Protein AF-0000000085098859 (afdb_homodimer)

Radius of gyration: 18.68 Å; Cα contacts (8 Å, |Δi|>4): 359; chains: 2; bounding box: 32×47×64 Å

Solvent-accessible surface area (backbone atoms only — not comparable to full-atom values): 12341 Å² total; per-residue (Å²): 142,71,88,68,66,74,72,72,65,76,84,38,74,65,45,52,49,48,51,48,53,57,53,56,67,36,88,51,40,74,41,40,40,33,21,37,74,88,64,45,68,76,46,55,75,49,56,69,68,58,41,49,62,62,45,45,63,54,50,53,47,50,51,50,51,49,53,54,42,37,72,76,36,70,86,52,42,71,49,35,37,38,38,32,33,71,66,34,24,39,39,38,32,61,49,93,62,30,32,40,37,35,33,23,47,32,70,61,69,65,71,108,139,73,86,65,68,74,72,74,65,76,85,37,74,65,45,52,49,49,51,47,54,56,52,56,67,36,89,51,39,75,40,40,38,31,21,36,76,87,65,46,68,76,46,53,76,50,55,71,69,58,42,49,62,61,44,45,64,53,52,54,47,51,51,50,50,50,53,54,41,34,72,76,37,69,87,52,42,72,48,35,38,38,38,34,31,72,67,33,24,38,38,38,32,62,49,94,61,31,33,41,38,35,34,23,49,33,68,61,70,68,70,111

InterPro domains:
  IPR004942 Roadblock/LAMTOR2 domain [PF03259] (16-105)
  IPR004942 Roadblock/LAMTOR2 domain [SM00960] (16-104)

Nearest PDB structures (foldseek):
  3l7h-assembly1_A  TM=9.446E-01  e=7.560E-08  Drosophila melanogaster
  8j07-assembly1_q5  TM=8.931E-01  e=3.484E-08  Homo sapiens
  3l9k-assembly5_A  TM=9.078E-01  e=4.981E-08  Drosophila melanogaster
  1y4o-assembly1_B  TM=8.785E-01  e=2.643E-07  Mus musculus
  7yh1-assembly2_C  TM=8.278E-01  e=6.748E-05  Promethearchaeum syntrophicum

pLDDT: mean 83.25, std 16.63, range [29.7, 96.12]

Sequence (224 aa):
MFLDTPQKPPRTLRYVEKAFDLVKSKIHVRDVVILNESGHPVMSTMDRDDAVEFSGPFQAIRGRLERGMSKIDPTDELLMLRIRTRTNEVLLVPDSKITLLVVQNAHDCLEKMFLDTPQKPPRTLRYVEKAFDLVKSKIHVRDVVILNESGHPVMSTMDRDDAVEFSGPFQAIRGRLERGMSKIDPTDELLMLRIRTRTNEVLLVPDSKITLLVVQNAHDCLEK

Structure (mmCIF, N/CA/C/O backbone):
data_AF-0000000085098859-model_v1
#
loop_
_entity.id
_entity.type
_entity.pdbx_description
1 polymer GM26652
#
loop_
_atom_site.group_PDB
_atom_site.id
_atom_site.type_symbol
_atom_site.label_atom_id
_atom_site.label_alt_id
_atom_site.label_comp_id
_atom_site.label_asym_id
_atom_site.label_entity_id
_atom_site.label_seq_id
_atom_site.pdbx_PDB_ins_code
_atom_site.Cartn_x
_atom_site.Cartn_y
_atom_site.Cartn_z
_atom_site.occupancy
_atom_site.B_iso_or_equiv
_atom_site.auth_seq_id
_atom_site.auth_comp_id
_atom_site.auth_asym_id
_atom_site.auth_atom_id
_atom_site.pdbx_PDB_model_num
ATOM 1 N N . MET A 1 1 ? 15.875 9.227 -31.578 1 31.25 1 MET A N 1
ATOM 2 C CA . MET A 1 1 ? 15.523 7.848 -31.906 1 31.25 1 MET A CA 1
ATOM 3 C C . MET A 1 1 ? 15.422 6.988 -30.656 1 31.25 1 MET A C 1
ATOM 5 O O . MET A 1 1 ? 15.07 5.809 -30.734 1 31.25 1 MET A O 1
ATOM 9 N N . PHE A 1 2 ? 15.992 7.277 -29.438 1 32.25 2 PHE A N 1
ATOM 10 C CA . PHE A 1 2 ? 16.75 6.555 -28.422 1 32.25 2 PHE A CA 1
ATOM 11 C C . PHE A 1 2 ? 15.82 5.727 -27.547 1 32.25 2 PHE A C 1
ATOM 13 O O . PHE A 1 2 ? 16.219 4.668 -27.047 1 32.25 2 PHE A O 1
ATOM 20 N N . LEU A 1 3 ? 14.914 6.465 -26.75 1 37.53 3 LEU A N 1
ATOM 21 C CA . LEU A 1 3 ? 14.594 5.816 -25.484 1 37.53 3 LEU A CA 1
ATOM 22 C C . LEU A 1 3 ? 13.805 4.531 -25.703 1 37.53 3 LEU A C 1
ATOM 24 O O . LEU A 1 3 ? 12.625 4.574 -26.062 1 37.53 3 LEU A O 1
ATOM 28 N N . ASP A 1 4 ? 14.227 3.551 -26.422 1 35.25 4 ASP A N 1
ATOM 29 C CA . ASP A 1 4 ? 13.734 2.203 -26.672 1 35.25 4 ASP A CA 1
ATOM 30 C C . ASP A 1 4 ? 13.172 1.569 -25.406 1 35.25 4 ASP A C 1
ATOM 32 O O . ASP A 1 4 ? 13.922 1.222 -24.5 1 35.25 4 ASP A O 1
ATOM 36 N N . THR A 1 5 ? 12.195 2.094 -24.734 1 43.47 5 THR A N 1
ATOM 37 C CA . THR A 1 5 ? 11.531 1.419 -23.625 1 43.47 5 THR A CA 1
ATOM 38 C C . THR A 1 5 ? 11.43 -0.081 -23.891 1 43.47 5 THR A C 1
ATOM 40 O O . THR A 1 5 ? 10.992 -0.5 -24.953 1 43.47 5 THR A O 1
ATOM 43 N N . PRO A 1 6 ? 12.344 -0.938 -23.453 1 43.78 6 PRO A N 1
ATOM 44 C CA . PRO A 1 6 ? 12.297 -2.355 -23.812 1 43.78 6 PRO A CA 1
ATOM 45 C C . PRO A 1 6 ? 10.867 -2.881 -23.953 1 43.78 6 PRO A C 1
ATOM 47 O O . PRO A 1 6 ? 9.992 -2.494 -23.172 1 43.78 6 PRO A O 1
ATOM 50 N N . GLN A 1 7 ? 10.336 -3.014 -25.141 1 44.84 7 GLN A N 1
ATOM 51 C CA . GLN A 1 7 ? 9.055 -3.633 -25.438 1 44.84 7 GLN A CA 1
ATOM 52 C C . GLN A 1 7 ? 8.703 -4.699 -24.406 1 44.84 7 GLN A C 1
ATOM 54 O O . GLN A 1 7 ? 9.508 -5.602 -24.141 1 44.84 7 GLN A O 1
ATOM 59 N N . LYS A 1 8 ? 8.102 -4.289 -23.266 1 49.56 8 LYS A N 1
ATOM 60 C CA . LYS A 1 8 ? 7.598 -5.332 -22.391 1 49.56 8 LYS A CA 1
ATOM 61 C C . LYS A 1 8 ? 7.242 -6.594 -23.172 1 49.56 8 LYS A C 1
ATOM 63 O O . LYS A 1 8 ? 6.48 -6.535 -24.141 1 49.56 8 LYS A O 1
ATOM 68 N N . PRO A 1 9 ? 8.125 -7.547 -23.203 1 51.03 9 PRO A N 1
ATOM 69 C CA . PRO A 1 9 ? 7.809 -8.75 -23.984 1 51.03 9 PRO A CA 1
ATOM 70 C C . PRO A 1 9 ? 6.332 -9.133 -23.906 1 51.03 9 PRO A C 1
ATOM 72 O O . PRO A 1 9 ? 5.656 -8.812 -22.922 1 51.03 9 PRO A O 1
ATOM 75 N N . PRO A 1 10 ? 5.719 -9.523 -25 1 53.78 10 PRO A N 1
ATOM 76 C CA . PRO A 1 10 ? 4.359 -10.062 -24.953 1 53.78 10 PRO A CA 1
ATOM 77 C C . PRO A 1 10 ? 4.137 -11 -23.766 1 53.78 10 PRO A C 1
ATOM 79 O O . PRO A 1 10 ? 4.988 -11.844 -23.469 1 53.78 10 PRO A O 1
ATOM 82 N N . ARG A 1 11 ? 3.502 -10.414 -22.719 1 61.41 11 ARG A N 1
ATOM 83 C CA . ARG A 1 11 ? 3.201 -11.188 -21.516 1 61.41 11 ARG A CA 1
ATOM 84 C C . ARG A 1 11 ? 2.623 -12.555 -21.875 1 61.41 11 ARG A C 1
ATOM 86 O O . ARG A 1 11 ? 1.414 -12.688 -22.078 1 61.41 11 ARG A O 1
ATOM 93 N N . THR A 1 12 ? 3.459 -13.398 -22.516 1 71.5 12 THR A N 1
ATOM 94 C CA . THR A 1 12 ? 3.213 -14.812 -22.812 1 71.5 12 THR A CA 1
ATOM 95 C C . THR A 1 12 ? 3.297 -15.641 -21.531 1 71.5 12 THR A C 1
ATOM 97 O O . THR A 1 12 ? 3.672 -15.133 -20.469 1 71.5 12 THR A O 1
ATOM 100 N N . LEU A 1 13 ? 2.621 -16.828 -21.641 1 77.81 13 LEU A N 1
ATOM 101 C CA . LEU A 1 13 ? 2.725 -17.797 -20.562 1 77.81 13 LEU A CA 1
ATOM 102 C C . LEU A 1 13 ? 4.168 -17.922 -20.094 1 77.81 13 LEU A C 1
ATOM 104 O O . LEU A 1 13 ? 4.426 -18.062 -18.891 1 77.81 13 LEU A O 1
ATOM 108 N N . ARG A 1 14 ? 5.047 -17.844 -21.031 1 80.81 14 ARG A N 1
ATOM 109 C CA . ARG A 1 14 ? 6.465 -17.984 -20.703 1 80.81 14 ARG A CA 1
ATOM 110 C C . ARG A 1 14 ? 6.941 -16.828 -19.844 1 80.81 14 ARG A C 1
ATOM 112 O O . ARG A 1 14 ? 7.742 -17.016 -18.922 1 80.81 14 ARG A O 1
ATOM 119 N N . TYR A 1 15 ? 6.422 -15.672 -20.141 1 79.56 15 TYR A N 1
ATOM 120 C CA . TYR A 1 15 ? 6.773 -14.5 -19.344 1 79.56 15 TYR A CA 1
ATOM 121 C C . TYR A 1 15 ? 6.293 -14.664 -17.906 1 79.56 15 TYR A C 1
ATOM 123 O O . TYR A 1 15 ? 7.031 -14.383 -16.953 1 79.56 15 TYR A O 1
ATOM 131 N N . VAL A 1 16 ? 5.137 -15.125 -17.828 1 84.31 16 VAL A N 1
ATOM 132 C CA . VAL A 1 16 ? 4.527 -15.297 -16.516 1 84.31 16 VAL A CA 1
ATOM 133 C C . VAL A 1 16 ? 5.34 -16.312 -15.695 1 84.31 16 VAL A C 1
ATOM 135 O O . VAL A 1 16 ? 5.617 -16.078 -14.516 1 84.31 16 VAL A O 1
ATOM 138 N N . GLU A 1 17 ? 5.699 -17.359 -16.391 1 86.75 17 GLU A N 1
ATOM 139 C CA . GLU A 1 17 ? 6.48 -18.406 -15.727 1 86.75 17 GLU A CA 1
ATOM 140 C C . GLU A 1 17 ? 7.844 -17.875 -15.281 1 86.75 17 GLU A C 1
ATOM 142 O O . GLU A 1 17 ? 8.312 -18.203 -14.188 1 86.75 17 GLU A O 1
ATOM 147 N N . LYS A 1 18 ? 8.391 -17.156 -16.141 1 85.69 18 LYS A N 1
ATOM 148 C CA . LYS A 1 18 ? 9.703 -16.609 -15.812 1 85.69 18 LYS A CA 1
ATOM 149 C C . LYS A 1 18 ? 9.609 -15.656 -14.625 1 85.69 18 LYS A C 1
ATOM 151 O O . LYS A 1 18 ? 10.438 -15.703 -13.719 1 85.69 18 LYS A O 1
ATOM 156 N N . ALA A 1 19 ? 8.609 -14.805 -14.727 1 84.56 19 ALA A N 1
ATOM 157 C CA . ALA A 1 19 ? 8.406 -13.875 -13.617 1 84.56 19 ALA A CA 1
ATOM 158 C C . ALA A 1 19 ? 8.172 -14.633 -12.312 1 84.56 19 ALA A C 1
ATOM 160 O O . ALA A 1 19 ? 8.734 -14.281 -11.273 1 84.56 19 ALA A O 1
ATOM 161 N N . PHE A 1 20 ? 7.453 -15.602 -12.391 1 90.38 20 PHE A N 1
ATOM 162 C CA . PHE A 1 20 ? 7.125 -16.422 -11.227 1 90.38 20 PHE A CA 1
ATOM 163 C C . PHE A 1 20 ? 8.383 -17.047 -10.633 1 90.38 20 PHE A C 1
ATOM 165 O O . PHE A 1 20 ? 8.609 -16.9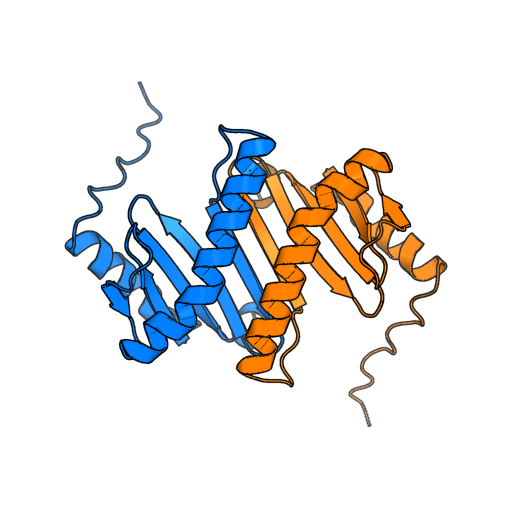53 -9.43 1 90.38 20 PHE A O 1
ATOM 172 N N . ASP A 1 21 ? 9.148 -17.594 -11.508 1 91.25 21 ASP A N 1
ATOM 173 C CA . ASP A 1 21 ? 10.352 -18.297 -11.062 1 91.25 21 ASP A CA 1
ATOM 174 C C . ASP A 1 21 ? 11.352 -17.312 -10.453 1 91.25 21 ASP A C 1
ATOM 176 O O . ASP A 1 21 ? 11.992 -17.625 -9.445 1 91.25 21 ASP A O 1
ATOM 180 N N . LEU A 1 22 ? 11.438 -16.234 -11.047 1 87.81 22 LEU A N 1
ATOM 181 C CA . LEU A 1 22 ? 12.367 -15.219 -10.57 1 87.81 22 LEU A CA 1
ATOM 182 C C . LEU A 1 22 ? 11.969 -14.711 -9.188 1 87.81 22 LEU A C 1
ATOM 184 O O . LEU A 1 22 ? 12.797 -14.656 -8.281 1 87.81 22 LEU A O 1
ATOM 188 N N . VAL A 1 23 ? 10.742 -14.453 -8.992 1 88.31 23 VAL A N 1
ATOM 189 C CA . VAL A 1 23 ? 10.258 -13.852 -7.758 1 88.31 23 VAL A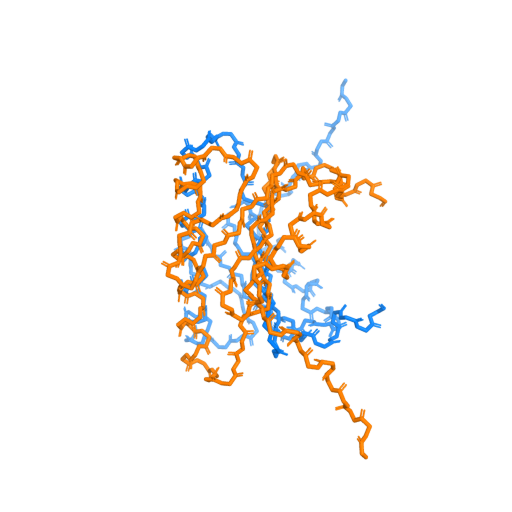 CA 1
ATOM 190 C C . VAL A 1 23 ? 10.258 -14.891 -6.637 1 88.31 23 VAL A C 1
ATOM 192 O O . VAL A 1 23 ? 10.633 -14.586 -5.504 1 88.31 23 VAL A O 1
ATOM 195 N N . LYS A 1 24 ? 9.891 -16.031 -6.996 1 90.5 24 LYS A N 1
ATOM 196 C CA . LYS A 1 24 ? 9.797 -17.109 -6.012 1 90.5 24 LYS A CA 1
ATOM 197 C C . LYS A 1 24 ? 11.18 -17.469 -5.469 1 90.5 24 LYS A C 1
ATOM 199 O O . LYS A 1 24 ? 11.297 -17.969 -4.348 1 90.5 24 LYS A O 1
ATOM 204 N N . SER A 1 25 ? 12.164 -17.281 -6.227 1 90.5 25 SER A N 1
ATOM 205 C CA . SER A 1 25 ? 13.508 -17.703 -5.855 1 90.5 25 SER A CA 1
ATOM 206 C C . SER A 1 25 ? 14.148 -16.703 -4.895 1 90.5 25 SER A C 1
ATOM 208 O O . SER A 1 25 ? 15.195 -16.984 -4.305 1 90.5 25 SER A O 1
ATOM 210 N N . LYS A 1 26 ? 13.508 -15.641 -4.711 1 87.12 26 LYS A N 1
ATOM 211 C CA . LYS A 1 26 ? 14.07 -14.633 -3.814 1 87.12 26 LYS A CA 1
ATOM 212 C C . LYS A 1 26 ? 13.953 -15.062 -2.355 1 87.12 26 LYS A C 1
ATOM 214 O O . LYS A 1 26 ? 12.953 -15.664 -1.961 1 87.12 26 LYS A O 1
ATOM 219 N N . ILE A 1 27 ? 14.938 -14.727 -1.553 1 83.88 27 ILE A N 1
ATOM 220 C CA . ILE A 1 27 ? 15.109 -15.227 -0.19 1 83.88 27 ILE A CA 1
ATOM 221 C C . ILE A 1 27 ? 13.977 -14.703 0.691 1 83.88 27 ILE A C 1
ATOM 223 O O . ILE A 1 27 ? 13.461 -15.43 1.549 1 83.88 27 ILE A O 1
ATOM 227 N N . HIS A 1 28 ? 13.43 -13.648 0.445 1 85.06 28 HIS A N 1
ATOM 228 C CA . HIS A 1 28 ? 12.461 -13.047 1.359 1 85.06 28 HIS A CA 1
ATOM 229 C C . HIS A 1 28 ? 11.031 -13.336 0.922 1 85.06 28 HIS A C 1
ATOM 231 O O . HIS A 1 28 ? 10.078 -12.984 1.622 1 85.06 28 HIS A O 1
ATOM 237 N N . VAL A 1 29 ? 11 -14.039 -0.181 1 91 29 VAL A N 1
ATOM 238 C CA . VAL A 1 29 ? 9.664 -14.297 -0.721 1 91 29 VAL A CA 1
ATOM 239 C C . VAL A 1 29 ? 9.102 -15.578 -0.123 1 91 29 VAL A C 1
ATOM 241 O O . VAL A 1 29 ? 9.727 -16.641 -0.211 1 91 29 VAL A O 1
ATOM 244 N N . ARG A 1 30 ? 8.016 -15.516 0.479 1 91.62 30 ARG A N 1
ATOM 245 C CA . ARG A 1 30 ? 7.34 -16.672 1.062 1 91.62 30 ARG A CA 1
ATOM 246 C C .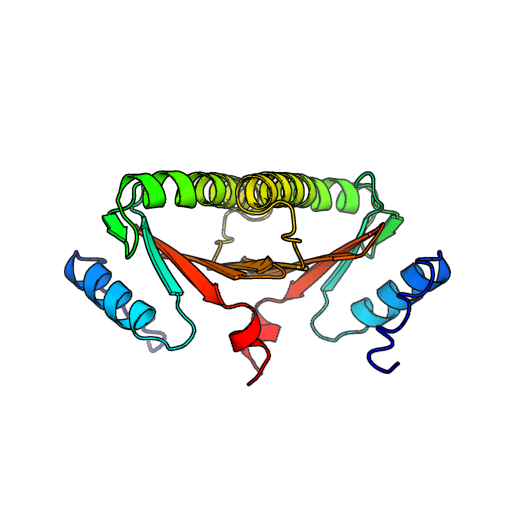 ARG A 1 30 ? 6.344 -17.281 0.079 1 91.62 30 ARG A C 1
ATOM 248 O O . ARG A 1 30 ? 6.34 -18.484 -0.138 1 91.62 30 ARG A O 1
ATOM 255 N N . ASP A 1 31 ? 5.473 -16.406 -0.494 1 93.81 31 ASP A N 1
ATOM 256 C CA . ASP A 1 31 ? 4.457 -16.875 -1.434 1 93.81 31 ASP A CA 1
ATOM 257 C C . ASP A 1 31 ? 4.32 -15.914 -2.611 1 93.81 31 ASP A C 1
ATOM 259 O O . ASP A 1 31 ? 4.59 -14.719 -2.479 1 93.81 31 ASP A O 1
ATOM 263 N N . VAL A 1 32 ? 3.967 -16.516 -3.689 1 95.31 32 VAL A N 1
ATOM 264 C CA . VAL A 1 32 ? 3.734 -15.734 -4.898 1 95.31 32 VAL A CA 1
ATOM 265 C C . VAL A 1 32 ? 2.408 -16.141 -5.535 1 95.31 32 VAL A C 1
ATOM 267 O O . VAL A 1 32 ? 2.102 -17.328 -5.633 1 95.31 32 VAL A O 1
ATOM 270 N N . VAL A 1 33 ? 1.617 -15.164 -5.906 1 95.75 33 VAL A N 1
ATOM 271 C CA . VAL A 1 33 ? 0.382 -15.383 -6.652 1 95.75 33 VAL A CA 1
ATOM 272 C C . VAL A 1 33 ? 0.338 -14.453 -7.863 1 95.75 33 VAL A C 1
ATOM 274 O O . VAL A 1 33 ? 0.544 -13.242 -7.734 1 95.75 33 VAL A O 1
ATOM 277 N N . ILE A 1 34 ? 0.133 -15.008 -8.984 1 95.62 34 ILE A N 1
ATOM 278 C CA . ILE A 1 34 ? -0.034 -14.211 -10.195 1 95.62 34 ILE A CA 1
ATOM 279 C C . ILE A 1 34 ? -1.487 -14.281 -10.656 1 95.62 34 ILE A C 1
ATOM 281 O O . ILE A 1 34 ? -2.041 -15.375 -10.82 1 95.62 34 ILE A O 1
ATOM 285 N N . LEU A 1 35 ? -2.037 -13.125 -10.844 1 95.31 35 LEU A N 1
ATOM 286 C CA . LEU A 1 35 ? -3.426 -13.016 -11.281 1 95.31 35 LEU A CA 1
ATOM 287 C C . LEU A 1 35 ? -3.504 -12.562 -12.734 1 95.31 35 LEU A C 1
ATOM 289 O O . LEU A 1 35 ? -2.66 -11.797 -13.195 1 95.31 35 LEU A O 1
ATOM 293 N N . ASN A 1 36 ? -4.531 -13.055 -13.375 1 92 36 ASN A N 1
ATOM 294 C CA . ASN A 1 36 ? -4.789 -12.539 -14.711 1 92 36 ASN A CA 1
ATOM 295 C C . ASN A 1 36 ? -5.57 -11.227 -14.664 1 92 36 ASN A C 1
ATOM 297 O O . ASN A 1 36 ? -5.793 -10.672 -13.586 1 92 36 ASN A O 1
ATOM 301 N N . GLU A 1 37 ? -5.961 -10.773 -15.805 1 88 37 GLU A N 1
ATOM 302 C CA . GLU A 1 37 ? -6.625 -9.477 -15.93 1 88 37 GLU A CA 1
ATOM 303 C C . GLU A 1 37 ? -7.969 -9.477 -15.203 1 88 37 GLU A C 1
ATOM 305 O O . GLU A 1 37 ? -8.406 -8.445 -14.703 1 88 37 GLU A O 1
ATOM 310 N N . SER A 1 38 ? -8.57 -10.586 -15.141 1 88.38 38 SER A N 1
ATOM 311 C CA . SER A 1 38 ? -9.875 -10.695 -14.508 1 88.38 38 SER A CA 1
ATOM 312 C C . SER A 1 38 ? -9.75 -10.906 -13 1 88.38 38 SER A C 1
ATOM 314 O O . SER A 1 38 ? -10.75 -10.953 -12.289 1 88.38 38 SER A O 1
ATOM 316 N N . GLY A 1 39 ? -8.508 -11.07 -12.523 1 89.69 39 GLY A N 1
ATOM 317 C CA . GLY A 1 39 ? -8.289 -11.219 -11.094 1 89.69 39 GLY A CA 1
ATOM 318 C C . GLY A 1 39 ? -8.266 -12.664 -10.641 1 89.69 39 GLY A C 1
ATOM 319 O O . GLY A 1 39 ? -8.359 -12.945 -9.445 1 89.69 39 GLY A O 1
ATOM 320 N N . HIS A 1 40 ? -8.148 -13.5 -11.547 1 93.06 40 HIS A N 1
ATOM 321 C CA . HIS A 1 40 ? -8.07 -14.914 -11.211 1 93.06 40 HIS A CA 1
ATOM 322 C C . HIS A 1 40 ? -6.625 -15.391 -11.141 1 93.06 40 HIS A C 1
ATOM 324 O O . HIS A 1 40 ? -5.824 -15.078 -12.031 1 93.06 40 HIS A O 1
ATOM 330 N N . PRO A 1 41 ? -6.352 -16.188 -10.094 1 94.62 41 PRO A N 1
ATOM 331 C CA . PRO A 1 41 ? -4.988 -16.719 -10.008 1 94.62 41 PRO A CA 1
ATOM 332 C C . PRO A 1 41 ? -4.652 -17.672 -11.164 1 94.62 41 PRO A C 1
ATOM 334 O O . PRO A 1 41 ? -5.422 -18.578 -11.461 1 94.62 41 PRO A O 1
ATOM 337 N N . VAL A 1 42 ? -3.557 -17.438 -11.781 1 92.31 42 VAL A N 1
ATOM 338 C CA . VAL A 1 42 ? -3.111 -18.281 -12.883 1 92.31 42 VAL A CA 1
ATOM 339 C C . VAL A 1 42 ? -1.909 -19.109 -12.445 1 92.31 42 VAL A C 1
ATOM 341 O O . VAL A 1 42 ? -1.675 -20.203 -12.977 1 92.31 42 VAL A O 1
ATOM 344 N N . MET A 1 43 ? -1.114 -18.594 -11.562 1 93.31 43 MET A N 1
ATOM 345 C CA . MET A 1 43 ? 0.053 -19.25 -10.992 1 93.31 43 MET A CA 1
ATOM 346 C C . MET A 1 43 ? 0.243 -18.859 -9.531 1 93.31 43 MET A C 1
ATOM 348 O O . MET A 1 43 ? 0.091 -17.688 -9.18 1 93.31 43 MET A O 1
ATOM 352 N N . SER A 1 44 ? 0.488 -19.875 -8.719 1 94.44 44 SER A N 1
ATOM 353 C CA . SER A 1 44 ? 0.628 -19.547 -7.305 1 94.44 44 SER A CA 1
ATOM 354 C C . SER A 1 44 ? 1.406 -20.641 -6.566 1 94.44 44 SER A C 1
ATOM 356 O O . SER A 1 44 ? 1.453 -21.781 -7.008 1 94.44 44 SER A O 1
ATOM 358 N N . THR A 1 45 ? 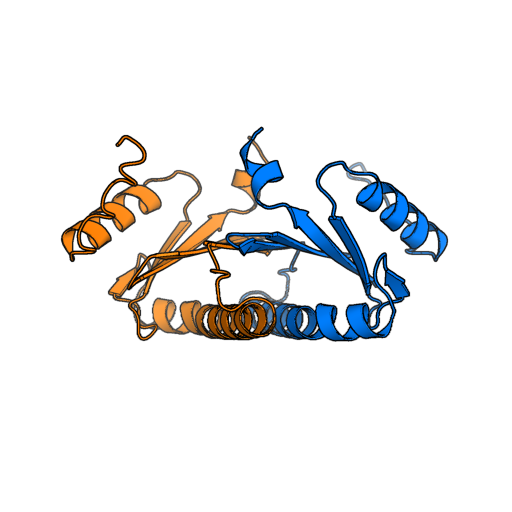2.111 -20.188 -5.535 1 95.19 45 THR A N 1
ATOM 359 C CA . THR A 1 45 ? 2.746 -21.141 -4.633 1 95.19 45 THR A CA 1
ATOM 360 C C . THR A 1 45 ? 1.727 -21.734 -3.656 1 95.19 45 THR A C 1
ATOM 362 O O . THR A 1 45 ? 1.987 -22.75 -3.012 1 95.19 45 THR A O 1
ATOM 365 N N . MET A 1 46 ? 0.565 -21.078 -3.621 1 91.81 46 MET A N 1
ATOM 366 C CA . MET A 1 46 ? -0.54 -21.531 -2.785 1 91.81 46 MET A CA 1
ATOM 367 C C . MET A 1 46 ? -1.484 -22.438 -3.578 1 91.81 46 MET A C 1
ATOM 369 O O . MET A 1 46 ? -1.465 -22.422 -4.809 1 91.81 46 MET A O 1
ATOM 373 N N . ASP A 1 47 ? -2.225 -23.172 -2.809 1 93.31 47 ASP A N 1
ATOM 374 C CA . ASP A 1 47 ? -3.27 -23.906 -3.516 1 93.31 47 ASP A CA 1
ATOM 375 C C . ASP A 1 47 ? -4.324 -22.953 -4.074 1 93.31 47 ASP A C 1
ATOM 377 O O . ASP A 1 47 ? -4.465 -21.812 -3.604 1 93.31 47 ASP A O 1
ATOM 381 N N . ARG A 1 48 ? -5.09 -23.469 -4.973 1 90.5 48 ARG A N 1
ATOM 382 C CA . ARG A 1 48 ? -5.996 -22.641 -5.754 1 90.5 48 ARG A CA 1
ATOM 383 C C . ARG A 1 48 ? -6.988 -21.906 -4.855 1 90.5 48 ARG A C 1
ATOM 385 O O . ARG A 1 48 ? -7.195 -20.703 -4.992 1 90.5 48 ARG A O 1
ATOM 392 N N . ASP A 1 49 ? -7.605 -22.578 -3.943 1 92.75 49 ASP A N 1
ATOM 393 C CA . ASP A 1 49 ? -8.617 -21.984 -3.076 1 92.75 49 ASP A CA 1
ATOM 394 C C . ASP A 1 49 ? -8.016 -20.906 -2.189 1 92.75 49 ASP A C 1
ATOM 396 O O . ASP A 1 49 ? -8.602 -19.828 -2.018 1 92.75 49 ASP A O 1
ATOM 400 N N . ASP A 1 50 ? -6.832 -21.188 -1.665 1 92.38 50 ASP A N 1
ATOM 401 C CA . ASP A 1 50 ? -6.141 -20.219 -0.825 1 92.38 50 ASP A CA 1
ATOM 402 C C . ASP A 1 50 ? -5.719 -18.984 -1.634 1 92.38 50 ASP A C 1
ATOM 404 O O . ASP A 1 50 ? -5.812 -17.859 -1.15 1 92.38 50 ASP A O 1
ATOM 408 N N . ALA A 1 51 ? -5.312 -19.281 -2.867 1 94.19 51 ALA A N 1
ATOM 409 C CA . ALA A 1 51 ? -4.883 -18.188 -3.742 1 94.19 51 ALA A CA 1
ATOM 410 C C . ALA A 1 51 ? -6.047 -17.266 -4.074 1 94.19 51 ALA A C 1
ATOM 412 O O . ALA A 1 51 ? -5.887 -16.047 -4.09 1 94.19 51 ALA A O 1
ATOM 413 N N . VAL A 1 52 ? -7.219 -17.828 -4.297 1 92.69 52 VAL A N 1
ATOM 414 C CA . VAL A 1 52 ? -8.414 -17.047 -4.629 1 92.69 52 VAL A CA 1
ATOM 415 C C . VAL A 1 52 ? -8.844 -16.219 -3.42 1 92.69 52 VAL A C 1
ATOM 417 O O . VAL A 1 52 ? -9.141 -15.031 -3.547 1 92.69 52 VAL A O 1
ATOM 420 N N . GLU A 1 53 ? -8.844 -16.875 -2.305 1 90 53 GLU A N 1
ATOM 421 C CA . GLU A 1 53 ? -9.242 -16.188 -1.075 1 90 53 GLU A CA 1
ATOM 422 C C . GLU A 1 53 ? -8.266 -15.078 -0.715 1 90 53 GLU A C 1
ATOM 424 O O . GLU A 1 53 ? -8.68 -13.992 -0.303 1 90 53 GLU A O 1
ATOM 429 N N . PHE A 1 54 ? -7.016 -15.391 -0.904 1 89.5 54 PHE A N 1
ATOM 430 C CA . PHE A 1 54 ? -5.957 -14.445 -0.561 1 89.5 54 PHE A CA 1
ATOM 431 C C . PHE A 1 54 ? -5.992 -13.234 -1.481 1 89.5 54 PHE A C 1
ATOM 433 O O . PHE A 1 54 ? -5.859 -12.102 -1.023 1 89.5 54 PHE A O 1
ATOM 440 N N . SER A 1 55 ? -6.238 -13.445 -2.717 1 93.44 55 SER A N 1
ATOM 441 C CA . SER A 1 55 ? -6.082 -12.391 -3.711 1 93.44 55 SER A CA 1
ATOM 442 C C . SER A 1 55 ? -7.285 -11.453 -3.719 1 93.44 55 SER A C 1
ATOM 444 O O . SER A 1 55 ? -7.18 -10.297 -4.133 1 93.44 55 SER A O 1
ATOM 446 N N . GLY A 1 56 ? -8.406 -11.906 -3.23 1 90.81 56 GLY A N 1
ATOM 447 C CA . GLY A 1 56 ? -9.656 -11.164 -3.301 1 90.81 56 GLY A CA 1
ATOM 448 C C . GLY A 1 56 ? -9.547 -9.758 -2.744 1 90.81 56 GLY A C 1
ATOM 449 O O . GLY A 1 56 ? -9.789 -8.781 -3.457 1 90.81 56 GLY A O 1
ATOM 450 N N . PRO A 1 57 ? -9.164 -9.672 -1.528 1 89.44 57 PRO A N 1
ATOM 451 C CA . PRO A 1 57 ? -9.062 -8.352 -0.915 1 89.44 57 PRO A CA 1
ATOM 452 C C . PRO A 1 57 ? -8.109 -7.422 -1.673 1 89.44 57 PRO A C 1
ATOM 454 O O . PRO A 1 57 ? -8.391 -6.227 -1.807 1 89.44 57 PRO A O 1
ATOM 457 N N . PHE A 1 58 ? -7.086 -7.961 -2.26 1 92.06 58 PHE A N 1
ATOM 458 C CA . PHE A 1 58 ? -6.09 -7.145 -2.945 1 92.06 58 PHE A CA 1
ATOM 459 C C . PHE A 1 58 ? -6.613 -6.672 -4.297 1 92.06 58 PHE A C 1
ATOM 461 O O . PHE A 1 58 ? -6.281 -5.574 -4.746 1 92.06 58 PHE A O 1
ATOM 468 N N . GLN A 1 59 ? -7.418 -7.512 -4.855 1 91.62 59 GLN A N 1
ATOM 469 C CA . GLN A 1 59 ? -8.055 -7.094 -6.098 1 91.62 59 GLN A CA 1
ATOM 470 C C . GLN A 1 59 ? -8.992 -5.91 -5.867 1 91.62 59 GLN A C 1
ATOM 472 O O . GLN A 1 59 ? -9.023 -4.973 -6.668 1 91.62 59 GLN A O 1
ATOM 477 N N . ALA A 1 60 ? -9.688 -6.047 -4.805 1 90.69 60 ALA A N 1
ATOM 478 C CA . ALA A 1 60 ? -10.609 -4.965 -4.465 1 90.69 60 ALA A CA 1
ATOM 479 C C . ALA A 1 60 ? -9.852 -3.67 -4.18 1 90.69 60 ALA A C 1
ATOM 481 O O . ALA A 1 60 ? -10.258 -2.594 -4.617 1 90.69 60 ALA A O 1
ATOM 482 N N . ILE A 1 61 ? -8.773 -3.736 -3.523 1 92.38 61 ILE A N 1
ATOM 483 C CA . ILE A 1 61 ? -7.953 -2.584 -3.166 1 92.38 61 ILE A CA 1
ATOM 484 C C . ILE A 1 61 ? -7.352 -1.964 -4.426 1 92.38 61 ILE A C 1
ATOM 486 O O . ILE A 1 61 ? -7.426 -0.748 -4.621 1 92.38 61 ILE A O 1
ATOM 490 N N . ARG A 1 62 ? -6.84 -2.838 -5.207 1 92.94 62 ARG A N 1
ATOM 491 C CA . ARG A 1 62 ? -6.285 -2.359 -6.469 1 92.94 62 ARG A CA 1
ATOM 492 C C . ARG A 1 62 ? -7.332 -1.587 -7.27 1 92.94 62 ARG A C 1
ATOM 494 O O . ARG A 1 62 ? -7.047 -0.504 -7.785 1 92.94 62 ARG A O 1
ATOM 501 N N . GLY A 1 63 ? -8.508 -2.189 -7.336 1 91.25 63 GLY A N 1
ATOM 502 C CA . GLY A 1 63 ? -9.586 -1.527 -8.062 1 91.25 63 GLY A CA 1
ATOM 503 C C . GLY A 1 63 ? -9.922 -0.155 -7.512 1 91.25 63 GLY A C 1
ATOM 504 O O . GLY A 1 63 ? -10.102 0.797 -8.273 1 91.25 63 GLY A O 1
ATOM 505 N N . ARG A 1 64 ? -9.984 -0.055 -6.285 1 88.44 64 ARG A N 1
ATOM 506 C CA . ARG A 1 64 ? -10.305 1.211 -5.633 1 88.44 64 ARG A CA 1
ATOM 507 C C . ARG A 1 64 ? -9.203 2.24 -5.863 1 88.44 64 ARG A C 1
ATOM 509 O O . ARG A 1 64 ? -9.484 3.412 -6.125 1 88.44 64 ARG A O 1
ATOM 516 N N . LEU A 1 65 ? -7.984 1.821 -5.707 1 90.12 65 LEU A N 1
ATOM 517 C CA . LEU A 1 65 ? -6.855 2.713 -5.938 1 90.12 65 LEU A CA 1
ATOM 518 C C . LEU A 1 65 ? -6.859 3.236 -7.371 1 90.12 65 LEU A C 1
ATOM 520 O O . LEU A 1 65 ? -6.711 4.441 -7.598 1 90.12 65 LEU A O 1
ATOM 524 N N . GLU A 1 66 ? -7.102 2.367 -8.289 1 89.88 66 GLU A N 1
ATOM 525 C CA . GLU A 1 66 ? -7.082 2.744 -9.703 1 89.88 66 GLU A CA 1
ATOM 526 C C . GLU A 1 66 ? -8.219 3.711 -10.031 1 89.88 66 GLU A C 1
ATOM 528 O O . GLU A 1 66 ? -8.023 4.676 -10.766 1 89.88 66 GLU A O 1
ATOM 533 N N . ARG A 1 67 ? -9.352 3.383 -9.445 1 87.56 67 ARG A N 1
ATOM 534 C CA . ARG A 1 67 ? -10.484 4.281 -9.664 1 87.56 67 ARG A CA 1
ATOM 535 C C . ARG A 1 67 ? -10.219 5.652 -9.047 1 87.56 67 ARG A C 1
ATOM 537 O O . ARG A 1 67 ? -10.508 6.68 -9.664 1 87.56 67 ARG A O 1
ATOM 544 N N . GLY A 1 68 ? -9.727 5.648 -7.852 1 83.31 68 GLY A N 1
ATOM 545 C CA . GLY A 1 68 ? -9.422 6.898 -7.18 1 83.31 68 GLY A CA 1
ATOM 546 C C . GLY A 1 68 ? -8.375 7.727 -7.898 1 83.31 68 GLY A C 1
ATOM 547 O O . GLY A 1 68 ? -8.531 8.938 -8.062 1 83.31 68 GLY A O 1
ATOM 548 N N . MET A 1 69 ? -7.324 7.09 -8.336 1 83.06 69 MET A N 1
ATOM 549 C CA . MET A 1 69 ? -6.242 7.754 -9.055 1 83.06 69 MET A CA 1
ATOM 550 C C . MET A 1 69 ? -6.734 8.32 -10.375 1 83.06 69 MET A C 1
ATOM 552 O O . MET A 1 69 ? -6.34 9.422 -10.773 1 83.06 69 MET A O 1
ATOM 556 N N . SER A 1 70 ? -7.613 7.559 -11 1 85.5 70 SER A N 1
ATOM 557 C CA . SER A 1 70 ? -8.125 7.969 -12.305 1 85.5 70 SER A CA 1
ATOM 558 C C . SER A 1 70 ? -8.961 9.234 -12.195 1 85.5 70 SER A C 1
ATOM 560 O O . SER A 1 70 ? -8.992 10.047 -13.125 1 85.5 70 SER A O 1
ATOM 562 N N . LYS A 1 71 ? -9.641 9.359 -11.047 1 81.56 71 LYS A N 1
ATOM 563 C CA . LYS A 1 71 ? -10.438 10.562 -10.797 1 81.56 71 LYS A CA 1
ATOM 564 C C . LYS A 1 71 ? -9.547 11.789 -10.656 1 81.56 71 LYS A C 1
ATOM 566 O O . LYS A 1 71 ? -9.93 12.898 -11.039 1 81.56 71 LYS A O 1
ATOM 571 N N . ILE A 1 72 ? -8.359 11.586 -10.125 1 75.12 72 ILE A N 1
ATOM 572 C CA . ILE A 1 72 ? -7.43 12.68 -9.875 1 75.12 72 ILE A CA 1
ATOM 573 C C . ILE A 1 72 ? -6.617 12.961 -11.141 1 75.12 72 ILE A C 1
ATOM 575 O O . ILE A 1 72 ? -6.516 14.109 -11.578 1 75.12 72 ILE A O 1
ATOM 579 N N . ASP A 1 73 ? -6.074 11.945 -11.766 1 82.12 73 ASP A N 1
ATOM 580 C CA . ASP A 1 73 ? -5.289 12.008 -13 1 82.12 73 ASP A CA 1
ATOM 581 C C . ASP A 1 73 ? -5.461 10.727 -13.82 1 82.12 73 ASP A C 1
ATOM 583 O O . ASP A 1 73 ? -4.891 9.688 -13.477 1 82.12 73 ASP A O 1
ATOM 587 N N . PRO A 1 74 ? -6.242 10.828 -14.844 1 86.62 74 PRO A N 1
ATOM 588 C CA . PRO A 1 74 ? -6.523 9.648 -15.664 1 86.62 74 PRO A CA 1
ATOM 589 C C . PRO A 1 74 ? -5.27 9.055 -16.297 1 86.62 74 PRO A C 1
ATOM 591 O O . PRO A 1 74 ? -5.289 7.914 -16.75 1 86.62 74 PRO A O 1
ATOM 594 N N . THR A 1 75 ? -4.164 9.852 -16.344 1 88 75 THR A N 1
ATOM 595 C CA . THR A 1 75 ? -2.941 9.344 -16.953 1 88 75 THR A CA 1
ATOM 596 C C . THR A 1 75 ? -2.064 8.648 -15.906 1 88 75 THR A C 1
ATOM 598 O O . THR A 1 75 ? -1.034 8.062 -16.25 1 88 75 THR A O 1
ATOM 601 N N . ASP A 1 76 ? -2.512 8.719 -14.672 1 87.75 76 ASP A N 1
ATOM 602 C CA . ASP A 1 76 ? -1.734 8.125 -13.586 1 87.75 76 ASP A CA 1
ATOM 603 C C . ASP A 1 76 ? -1.958 6.613 -13.516 1 87.75 76 ASP A C 1
ATOM 605 O O . ASP A 1 76 ? -3.023 6.121 -13.891 1 87.75 76 ASP A O 1
ATOM 609 N N . GLU A 1 77 ? -0.942 5.875 -13.266 1 91.31 77 GLU A N 1
ATOM 610 C CA . GLU A 1 77 ? -0.992 4.418 -13.203 1 91.31 77 GLU A CA 1
ATOM 611 C C . GLU A 1 77 ? -0.434 3.904 -11.883 1 91.31 77 GLU A C 1
ATOM 613 O O . GLU A 1 77 ? 0.58 4.406 -11.391 1 91.31 77 GLU A O 1
ATOM 618 N N . LEU A 1 78 ? -1.202 2.938 -11.367 1 93.56 78 LEU A N 1
ATOM 619 C CA . LEU A 1 78 ? -0.68 2.264 -10.188 1 93.56 78 LEU A CA 1
ATOM 620 C C . LEU A 1 78 ? 0.542 1.422 -10.531 1 93.56 78 LEU A C 1
ATOM 622 O O . LEU A 1 78 ? 0.479 0.562 -11.414 1 93.56 78 LEU A O 1
ATOM 626 N N . LEU A 1 79 ? 1.697 1.665 -9.836 1 93.75 79 LEU A N 1
ATOM 627 C CA . LEU A 1 79 ? 2.918 0.92 -10.125 1 93.75 79 LEU A CA 1
ATOM 628 C C . LEU A 1 79 ? 3.158 -0.159 -9.07 1 93.75 79 LEU A C 1
ATOM 630 O O . LEU A 1 79 ? 3.52 -1.289 -9.406 1 93.75 79 LEU A O 1
ATOM 634 N N . MET A 1 80 ? 2.867 0.181 -7.898 1 95 80 MET A N 1
ATOM 635 C CA . MET A 1 80 ? 3.201 -0.751 -6.824 1 95 80 MET A CA 1
ATOM 636 C C . MET A 1 80 ? 2.42 -0.424 -5.555 1 95 80 MET A C 1
ATOM 638 O O . MET A 1 80 ? 2.193 0.747 -5.246 1 95 80 MET A O 1
ATOM 642 N N . LEU A 1 81 ? 1.966 -1.438 -4.969 1 95.5 81 LEU A N 1
ATOM 643 C CA . LEU A 1 81 ? 1.355 -1.359 -3.645 1 95.5 81 LEU A CA 1
ATOM 644 C C . LEU A 1 81 ? 2.098 -2.248 -2.65 1 95.5 81 LEU A C 1
ATOM 646 O O . LEU A 1 81 ? 2.33 -3.428 -2.92 1 95.5 81 LEU A O 1
ATOM 650 N N . ARG A 1 82 ? 2.555 -1.661 -1.595 1 94 82 ARG A N 1
ATOM 651 C CA . ARG A 1 82 ? 3.258 -2.414 -0.562 1 94 82 ARG A CA 1
ATOM 652 C C . ARG A 1 82 ? 2.566 -2.268 0.79 1 94 82 ARG A C 1
ATOM 654 O O . ARG A 1 82 ? 2.301 -1.151 1.239 1 94 82 ARG A O 1
ATOM 661 N N . ILE A 1 83 ? 2.252 -3.395 1.326 1 95.38 83 ILE A N 1
ATOM 662 C CA . ILE A 1 83 ? 1.589 -3.42 2.625 1 95.38 83 ILE A CA 1
ATOM 663 C C . ILE A 1 83 ? 2.473 -4.145 3.641 1 95.38 83 ILE A C 1
ATOM 665 O O . ILE A 1 83 ? 2.795 -5.32 3.463 1 95.38 83 ILE A O 1
ATOM 669 N N . ARG A 1 84 ? 2.768 -3.426 4.68 1 93 84 ARG A N 1
ATOM 670 C CA . ARG A 1 84 ? 3.586 -4.027 5.727 1 93 84 ARG A CA 1
ATOM 671 C C . ARG A 1 84 ? 2.789 -4.191 7.016 1 93 84 ARG A C 1
ATOM 673 O O . ARG A 1 84 ? 2.145 -3.246 7.48 1 93 84 ARG A O 1
ATOM 680 N N . THR A 1 85 ? 2.779 -5.332 7.438 1 92.56 85 THR A N 1
ATOM 681 C CA . THR A 1 85 ? 2.193 -5.637 8.742 1 92.56 85 THR A CA 1
ATOM 682 C C . THR A 1 85 ? 3.266 -6.113 9.719 1 92.56 85 THR A C 1
ATOM 684 O O . THR A 1 85 ? 4.445 -6.188 9.367 1 92.56 85 THR A O 1
ATOM 687 N N . ARG A 1 86 ? 2.916 -6.43 10.898 1 89.56 86 ARG A N 1
ATOM 688 C CA . ARG A 1 86 ? 3.861 -6.902 11.906 1 89.56 86 ARG A CA 1
ATOM 689 C C . ARG A 1 86 ? 4.469 -8.242 11.508 1 89.56 86 ARG A C 1
ATOM 691 O O . ARG A 1 86 ? 5.633 -8.516 11.805 1 89.56 86 ARG A O 1
ATOM 698 N N . THR A 1 87 ? 3.781 -9 10.711 1 87.75 87 THR A N 1
ATOM 699 C CA . THR A 1 87 ? 4.207 -10.375 10.477 1 87.75 87 THR A CA 1
ATOM 700 C C . THR A 1 87 ? 4.609 -10.578 9.016 1 87.75 87 THR A C 1
ATOM 702 O O . THR A 1 87 ? 5.492 -11.375 8.719 1 87.75 87 THR A O 1
ATOM 705 N N . ASN A 1 88 ? 4.043 -9.82 8.141 1 88.81 88 ASN A N 1
ATOM 706 C CA . ASN A 1 88 ? 4.273 -10.039 6.715 1 88.81 88 ASN A CA 1
ATOM 707 C C . ASN A 1 88 ? 4.312 -8.727 5.941 1 88.81 88 ASN A C 1
ATOM 709 O O . ASN A 1 88 ? 3.965 -7.676 6.48 1 88.81 88 ASN A O 1
ATOM 713 N N . GLU A 1 89 ? 4.797 -8.898 4.832 1 92.75 89 GLU A N 1
ATOM 714 C CA . GLU A 1 89 ? 4.695 -7.844 3.83 1 92.75 89 GLU A CA 1
ATOM 715 C C . GLU A 1 89 ? 4.109 -8.375 2.523 1 92.75 89 GLU A C 1
ATOM 717 O O . GLU A 1 89 ? 4.465 -9.469 2.08 1 92.75 89 GLU A O 1
ATOM 722 N N . VAL A 1 90 ? 3.225 -7.613 2 1 94.25 90 VAL A N 1
ATOM 723 C CA . VAL A 1 90 ? 2.633 -7.992 0.722 1 94.25 90 VAL A CA 1
ATOM 724 C C . VAL A 1 90 ? 2.963 -6.938 -0.333 1 94.25 90 VAL A C 1
ATOM 726 O O . VAL A 1 90 ? 2.82 -5.738 -0.086 1 94.25 90 VAL A O 1
ATOM 729 N N . LEU A 1 91 ? 3.441 -7.445 -1.433 1 94.31 91 LEU A N 1
ATOM 730 C CA . LEU A 1 91 ? 3.74 -6.574 -2.562 1 94.31 91 LEU A CA 1
ATOM 731 C C . LEU A 1 91 ? 2.828 -6.883 -3.744 1 94.31 91 LEU A C 1
ATOM 733 O O . LEU A 1 91 ? 2.672 -8.047 -4.125 1 94.31 91 LEU A O 1
ATOM 737 N N . LEU A 1 92 ? 2.113 -5.863 -4.191 1 96.12 92 LEU A N 1
ATOM 738 C CA . LEU A 1 92 ? 1.252 -5.973 -5.363 1 96.12 92 LEU A CA 1
ATOM 739 C C . LEU A 1 92 ? 1.768 -5.102 -6.504 1 96.12 92 LEU A C 1
ATOM 741 O O . LEU A 1 92 ? 1.938 -3.893 -6.336 1 96.12 92 LEU A O 1
ATOM 745 N N . VAL A 1 93 ? 1.983 -5.746 -7.633 1 95.06 93 VAL A N 1
ATOM 746 C CA . VAL A 1 93 ? 2.486 -5.039 -8.805 1 95.06 93 VAL A CA 1
ATOM 747 C C . VAL A 1 93 ? 1.638 -5.387 -10.023 1 95.06 93 VAL A C 1
ATOM 749 O O . VAL A 1 93 ? 1.715 -6.504 -10.539 1 95.06 93 VAL A O 1
ATOM 752 N N . PRO A 1 94 ? 0.85 -4.367 -10.375 1 93.56 94 PRO A N 1
ATOM 753 C CA . PRO A 1 94 ? 0.185 -4.578 -11.664 1 93.56 94 PRO A CA 1
ATOM 754 C C . PRO A 1 94 ? 1.158 -4.562 -12.836 1 93.56 94 PRO A C 1
ATOM 756 O O . PRO A 1 94 ? 2.076 -3.738 -12.875 1 93.56 94 PRO A O 1
ATOM 759 N N . ASP A 1 95 ? 1.057 -5.59 -13.727 1 87.62 95 ASP A N 1
ATOM 760 C CA . ASP A 1 95 ? 1.92 -5.652 -14.898 1 87.62 95 ASP A CA 1
ATOM 761 C C . ASP A 1 95 ? 1.138 -6.098 -16.141 1 87.62 95 ASP A C 1
ATOM 763 O O . ASP A 1 95 ? 0.952 -7.297 -16.359 1 87.62 95 ASP A O 1
ATOM 767 N N . SER A 1 96 ? 0.816 -5.051 -16.906 1 85.31 96 SER A N 1
ATOM 768 C CA . SER A 1 96 ? 0.089 -5.328 -18.141 1 85.31 96 SER A CA 1
ATOM 769 C C . SER A 1 96 ? -1.156 -6.168 -17.859 1 85.31 96 SER A C 1
ATOM 771 O O . SER A 1 96 ? -2.059 -5.734 -17.141 1 85.31 96 SER A O 1
ATOM 773 N N . LYS A 1 97 ? -1.12 -7.469 -18.219 1 87.12 97 LYS A N 1
ATOM 774 C CA . LYS A 1 97 ? -2.32 -8.297 -18.125 1 87.12 97 LYS A CA 1
ATOM 775 C C . LYS A 1 97 ? -2.289 -9.164 -16.875 1 87.12 97 LYS A C 1
ATOM 777 O O . LYS A 1 97 ? -3.117 -10.07 -16.719 1 87.12 97 LYS A O 1
ATOM 782 N N . ILE A 1 98 ? -1.3 -8.891 -16.094 1 91.38 98 ILE A N 1
ATOM 783 C CA . ILE A 1 98 ? -1.234 -9.703 -14.883 1 91.38 98 ILE A CA 1
ATOM 784 C C . ILE A 1 98 ? -1.011 -8.812 -13.664 1 91.38 98 ILE A C 1
ATOM 786 O O . ILE A 1 98 ? -0.687 -7.629 -13.805 1 91.38 98 ILE A O 1
ATOM 790 N N . THR A 1 99 ? -1.314 -9.336 -12.562 1 94.75 99 THR A N 1
ATOM 791 C CA . THR A 1 99 ? -0.992 -8.727 -11.273 1 94.75 99 THR A CA 1
ATOM 792 C C . THR A 1 99 ? -0.162 -9.68 -10.422 1 94.75 99 THR A C 1
ATOM 794 O O . THR A 1 99 ? -0.534 -10.844 -10.234 1 94.75 99 THR A O 1
ATOM 797 N N . LEU A 1 100 ? 0.982 -9.211 -10.008 1 94.69 100 LEU A N 1
ATOM 798 C CA . LEU A 1 100 ? 1.862 -10.008 -9.156 1 94.69 100 LEU A CA 1
ATOM 799 C C . LEU A 1 100 ? 1.621 -9.703 -7.684 1 94.69 100 LEU A C 1
ATOM 801 O O . LEU A 1 100 ? 1.641 -8.539 -7.273 1 94.69 100 LEU A O 1
ATOM 805 N N . LEU A 1 101 ? 1.322 -10.734 -6.922 1 96 101 LEU A N 1
ATOM 806 C CA . LEU A 1 101 ? 1.236 -10.641 -5.469 1 96 101 LEU A CA 1
ATOM 807 C C . LEU A 1 101 ? 2.361 -11.422 -4.805 1 96 101 LEU A C 1
ATOM 809 O O . LEU A 1 101 ? 2.504 -12.625 -5.035 1 96 101 LEU A O 1
ATOM 813 N N . VAL A 1 102 ? 3.092 -10.758 -3.973 1 95.06 102 VAL A N 1
ATOM 814 C CA . VAL A 1 102 ? 4.215 -11.406 -3.307 1 95.06 102 VAL A CA 1
ATOM 815 C C . VAL A 1 102 ? 4.09 -11.234 -1.795 1 95.06 102 VAL A C 1
ATOM 817 O O . VAL A 1 102 ? 3.871 -10.125 -1.308 1 95.06 102 VAL A O 1
ATOM 820 N N . VAL A 1 103 ? 4.117 -12.273 -1.133 1 93.94 103 VAL A N 1
ATOM 821 C CA . VAL A 1 103 ? 4.129 -12.242 0.326 1 93.94 103 VAL A CA 1
ATOM 822 C C . VAL A 1 103 ? 5.551 -12.461 0.834 1 93.94 103 VAL A C 1
ATOM 824 O O . VAL A 1 103 ? 6.199 -13.445 0.472 1 93.94 103 VAL A O 1
ATOM 827 N N . GLN A 1 104 ? 6.004 -11.531 1.523 1 92.12 104 GLN A N 1
ATOM 828 C CA . GLN A 1 104 ? 7.348 -11.602 2.092 1 92.12 104 GLN A CA 1
ATOM 829 C C . GLN A 1 104 ? 7.305 -11.5 3.613 1 92.12 104 GLN A C 1
ATOM 831 O O . GLN A 1 104 ? 6.355 -10.961 4.18 1 92.12 104 GLN A O 1
ATOM 836 N N . ASN A 1 105 ? 8.297 -12.133 4.234 1 84.25 105 ASN A N 1
ATOM 837 C CA . ASN A 1 105 ? 8.406 -11.969 5.68 1 84.25 105 ASN A CA 1
ATOM 838 C C . ASN A 1 105 ? 8.852 -10.555 6.051 1 84.25 105 ASN A C 1
ATOM 840 O O . ASN A 1 105 ? 9.758 -10 5.434 1 84.25 105 ASN A O 1
ATOM 844 N N . ALA A 1 106 ? 8.039 -9.93 6.953 1 75.12 106 ALA A N 1
ATOM 845 C CA . ALA A 1 106 ? 8.328 -8.555 7.332 1 75.12 106 ALA A CA 1
ATOM 846 C C . ALA A 1 106 ? 9.727 -8.438 7.934 1 75.12 106 ALA A C 1
ATOM 848 O O . ALA A 1 106 ? 10.383 -7.402 7.793 1 75.12 106 ALA A O 1
ATOM 849 N N . HIS A 1 107 ? 10.156 -9.273 8.711 1 66.5 107 HIS A N 1
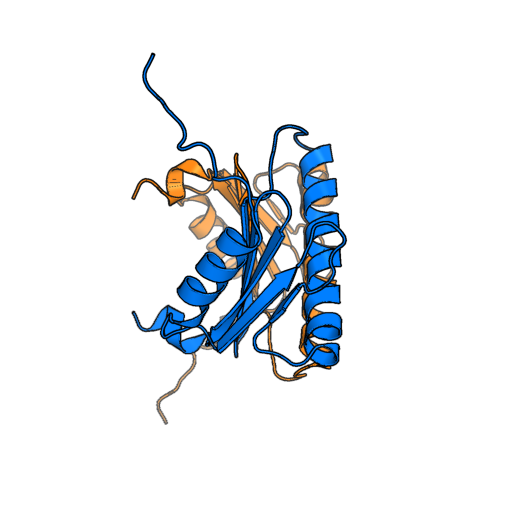ATOM 850 C CA . HIS A 1 107 ? 11.43 -9.211 9.43 1 66.5 107 HIS A CA 1
ATOM 851 C C . HIS A 1 107 ? 12.609 -9.266 8.469 1 66.5 107 HIS A C 1
ATOM 853 O O . HIS A 1 107 ? 13.664 -8.703 8.742 1 66.5 107 HIS A O 1
ATOM 859 N N . ASP A 1 108 ? 12.438 -9.828 7.473 1 59.66 108 ASP A N 1
ATOM 860 C CA . ASP A 1 108 ? 13.555 -10.016 6.547 1 59.66 108 ASP A CA 1
ATOM 861 C C . ASP A 1 108 ? 13.805 -8.742 5.738 1 59.66 108 ASP A C 1
ATOM 863 O O . ASP A 1 108 ? 14.922 -8.523 5.254 1 59.66 108 ASP A O 1
ATOM 867 N N . CYS A 1 109 ? 12.812 -7.961 5.547 1 53.31 109 CYS A N 1
ATOM 868 C CA . CYS A 1 109 ? 13.023 -6.75 4.762 1 53.31 109 CYS A CA 1
ATOM 869 C C . CYS A 1 109 ? 13.742 -5.688 5.586 1 53.31 109 CYS A C 1
ATOM 871 O O . CYS A 1 109 ? 14.438 -4.828 5.031 1 53.31 109 CYS A O 1
ATOM 873 N N . LEU A 1 110 ? 13.633 -5.629 6.863 1 49.5 110 LEU A N 1
ATOM 874 C CA . LEU A 1 110 ? 14.258 -4.621 7.711 1 49.5 110 LEU A CA 1
ATOM 875 C C . LEU A 1 110 ? 15.703 -5.004 8.023 1 49.5 110 LEU A C 1
ATOM 877 O O . LEU A 1 110 ? 16.5 -4.152 8.43 1 49.5 110 LEU A O 1
ATOM 881 N N . GLU A 1 111 ? 16.062 -6.141 8.102 1 46.12 111 GLU A N 1
ATOM 882 C CA . GLU A 1 111 ? 17.406 -6.488 8.531 1 46.12 111 GLU A CA 1
ATOM 883 C C . GLU A 1 111 ? 18.422 -6.238 7.43 1 46.12 111 GLU A C 1
ATOM 885 O O . GLU A 1 111 ? 19.625 -6.473 7.617 1 46.12 111 GLU A O 1
ATOM 890 N N . LYS A 1 112 ? 18.031 -5.59 6.375 1 38.06 112 LYS A N 1
ATOM 891 C CA . LYS A 1 112 ? 19.281 -5.352 5.672 1 38.06 112 LYS A CA 1
ATOM 892 C C . LYS A 1 112 ? 19.969 -4.09 6.18 1 38.06 112 LYS A C 1
ATOM 894 O O . LYS A 1 112 ? 19.312 -3.082 6.449 1 38.06 112 LYS A O 1
ATOM 899 N N . MET B 1 1 ? 15.305 -7.211 31.594 1 29.7 1 MET B N 1
ATOM 900 C CA . MET B 1 1 ? 14.586 -5.988 31.953 1 29.7 1 MET B CA 1
ATOM 901 C C . MET B 1 1 ? 14.492 -5.047 30.766 1 29.7 1 MET B C 1
ATOM 903 O O . MET B 1 1 ? 13.914 -3.961 30.875 1 29.7 1 MET B O 1
ATOM 907 N N . PHE B 1 2 ? 15.211 -5.129 29.625 1 33.31 2 PHE B N 1
ATOM 908 C CA . PHE B 1 2 ? 15.742 -4.199 28.641 1 33.31 2 PHE B CA 1
ATOM 909 C C . PHE B 1 2 ? 14.633 -3.691 27.719 1 33.31 2 PHE B C 1
ATOM 911 O O . PHE B 1 2 ? 14.797 -2.686 27.031 1 33.31 2 PHE B O 1
ATOM 918 N N . LEU B 1 3 ? 13.828 -4.684 27.234 1 36.12 3 LEU B N 1
ATOM 919 C CA . LEU B 1 3 ? 13.289 -4.27 25.938 1 36.12 3 LEU B CA 1
ATOM 920 C C . LEU B 1 3 ? 12.352 -3.078 26.109 1 36.12 3 LEU B C 1
ATOM 922 O O . LEU B 1 3 ? 11.172 -3.248 26.406 1 36.12 3 LEU B O 1
ATOM 926 N N . ASP B 1 4 ? 12.602 -2.096 26.844 1 34.69 4 ASP B N 1
ATOM 927 C CA . ASP B 1 4 ? 11.891 -0.846 27.078 1 34.69 4 ASP B CA 1
ATOM 928 C C . ASP B 1 4 ? 11.367 -0.26 25.766 1 34.69 4 ASP B C 1
ATOM 930 O O . ASP B 1 4 ? 12.148 0.225 24.938 1 34.69 4 ASP B O 1
ATOM 934 N N . THR B 1 5 ? 10.539 -0.934 25.031 1 43.09 5 THR B N 1
ATOM 935 C CA . THR B 1 5 ? 9.891 -0.341 23.859 1 43.09 5 THR B CA 1
ATOM 936 C C . THR B 1 5 ? 9.57 1.129 24.109 1 43.09 5 THR B C 1
ATOM 938 O O . THR B 1 5 ? 8.977 1.474 25.125 1 43.09 5 THR B O 1
ATOM 941 N N . PRO B 1 6 ? 10.398 2.102 23.812 1 43 6 PRO B N 1
ATOM 942 C CA . PRO B 1 6 ? 10.141 3.496 24.172 1 43 6 PRO B CA 1
ATOM 943 C C . PRO B 1 6 ? 8.648 3.832 24.203 1 43 6 PRO B C 1
ATOM 945 O O . PRO B 1 6 ? 7.883 3.332 23.375 1 43 6 PRO B O 1
ATOM 948 N N . GLN B 1 7 ? 8.016 3.975 25.359 1 46.19 7 GLN B N 1
ATOM 949 C CA . GLN B 1 7 ? 6.656 4.441 25.594 1 46.19 7 GLN B CA 1
ATOM 950 C C . GLN B 1 7 ? 6.23 5.465 24.547 1 46.19 7 GLN B C 1
ATOM 952 O O . GLN B 1 7 ? 6.938 6.441 24.312 1 46.19 7 GLN B O 1
ATOM 957 N N . LYS B 1 8 ? 5.742 4.949 23.328 1 49.12 8 LYS B N 1
ATOM 958 C CA . LYS B 1 8 ? 5.164 5.918 22.406 1 49.12 8 LYS B CA 1
ATOM 959 C C . LYS B 1 8 ? 4.574 7.109 23.172 1 49.12 8 LYS B C 1
ATOM 961 O O . LYS B 1 8 ? 3.764 6.934 24.078 1 49.12 8 LYS B O 1
ATOM 966 N N . PRO B 1 9 ? 5.301 8.211 23.328 1 50.16 9 PRO B N 1
ATOM 967 C CA . PRO B 1 9 ? 4.762 9.352 24.062 1 50.16 9 PRO B CA 1
ATOM 968 C C . PRO B 1 9 ? 3.252 9.508 23.891 1 50.16 9 PRO B C 1
ATOM 970 O O . PRO B 1 9 ? 2.699 9.094 22.859 1 50.16 9 PRO B O 1
ATOM 973 N N . PRO B 1 10 ? 2.551 9.758 24.922 1 53.19 10 PRO B N 1
ATOM 974 C CA . PRO B 1 10 ? 1.13 10.078 24.781 1 53.19 10 PRO B CA 1
ATOM 975 C C . PRO B 1 10 ? 0.848 10.969 23.578 1 53.19 10 PRO B C 1
ATOM 977 O O . PRO B 1 10 ? 1.559 11.953 23.344 1 53.19 10 PRO B O 1
ATOM 980 N N . ARG B 1 11 ? 0.4 10.328 22.469 1 60.41 11 ARG B N 1
ATOM 981 C CA . ARG B 1 11 ? 0.069 11.047 21.25 1 60.41 11 ARG B CA 1
ATOM 982 C C . ARG B 1 11 ? -0.732 12.305 21.547 1 60.41 11 ARG B C 1
ATOM 984 O O . ARG B 1 11 ? -1.962 12.258 21.625 1 60.41 11 ARG B O 1
ATOM 991 N N . THR B 1 12 ? -0.099 13.273 22.266 1 70.69 12 THR B N 1
ATOM 992 C CA . THR B 1 12 ? -0.576 14.625 22.516 1 70.69 12 THR B CA 1
ATOM 993 C C . THR B 1 12 ? -0.514 15.469 21.25 1 70.69 12 THR B C 1
ATOM 995 O O . THR B 1 12 ? 0.017 15.023 20.234 1 70.69 12 THR B O 1
ATOM 998 N N . LEU B 1 13 ? -1.36 16.531 21.281 1 77 13 LEU B N 1
ATOM 999 C CA . LEU B 1 13 ? -1.316 17.516 20.203 1 77 13 LEU B CA 1
ATOM 1000 C C . LEU B 1 13 ? 0.124 17.844 19.828 1 77 13 LEU B C 1
ATOM 1002 O O . LEU B 1 13 ? 0.442 18.031 18.656 1 77 13 LEU B O 1
ATOM 1006 N N . ARG B 1 14 ? 0.947 17.875 20.844 1 80.06 14 ARG B N 1
ATOM 1007 C CA . ARG B 1 14 ? 2.352 18.219 20.625 1 80.06 14 ARG B CA 1
ATOM 1008 C C . ARG B 1 14 ? 3.051 17.141 19.797 1 80.06 14 ARG B C 1
ATOM 1010 O O . ARG B 1 14 ? 3.881 17.453 18.938 1 80.06 14 ARG B O 1
ATOM 1017 N N . TYR B 1 15 ? 2.658 15.938 20.047 1 79.06 15 TYR B N 1
ATOM 1018 C CA . TYR B 1 15 ? 3.23 14.836 19.281 1 79.06 15 TYR B CA 1
ATOM 1019 C C . TYR B 1 15 ? 2.836 14.945 17.812 1 79.06 15 TYR B C 1
ATOM 1021 O O . TYR B 1 15 ? 3.676 14.766 16.922 1 79.06 15 TYR B O 1
ATOM 1029 N N . VAL B 1 16 ? 1.633 15.219 17.656 1 83.5 16 VAL B N 1
ATOM 1030 C CA . VAL B 1 16 ? 1.104 15.312 16.297 1 83.5 16 VAL B CA 1
ATOM 1031 C C . VAL B 1 16 ? 1.819 16.438 15.539 1 83.5 16 VAL B C 1
ATOM 1033 O O . VAL B 1 16 ? 2.209 16.25 14.383 1 83.5 16 VAL B O 1
ATOM 1036 N N . GLU B 1 17 ? 2 17.516 16.25 1 86.19 17 GLU B N 1
ATOM 1037 C CA . GLU B 1 17 ? 2.674 18.672 15.648 1 86.19 17 GLU B CA 1
ATOM 1038 C C . GLU B 1 17 ? 4.125 18.344 15.305 1 86.19 17 GLU B C 1
ATOM 1040 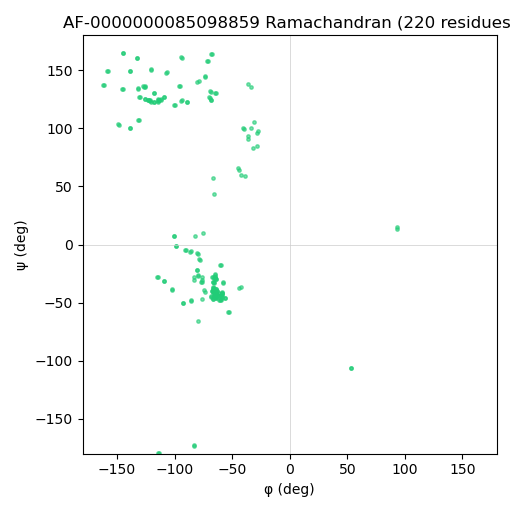O O . GLU B 1 17 ? 4.621 18.719 14.25 1 86.19 17 GLU B O 1
ATOM 1045 N N . LYS B 1 18 ? 4.699 17.703 16.203 1 85.31 18 LYS B N 1
ATOM 1046 C CA . LYS B 1 18 ? 6.098 17.344 15.969 1 85.31 18 LYS B CA 1
ATOM 1047 C C . LYS B 1 18 ? 6.227 16.391 14.781 1 85.31 18 LYS B C 1
ATOM 1049 O O . LYS B 1 18 ? 7.109 16.562 13.938 1 85.31 18 LYS B O 1
ATOM 1054 N N . ALA B 1 19 ? 5.363 15.422 14.812 1 84.12 19 ALA B N 1
ATOM 1055 C CA . ALA B 1 19 ? 5.375 14.484 13.695 1 84.12 19 ALA B CA 1
ATOM 1056 C C . ALA B 1 19 ? 5.129 15.203 12.375 1 84.12 19 ALA B C 1
ATOM 1058 O O . ALA B 1 19 ? 5.809 14.938 11.375 1 84.12 19 ALA B O 1
ATOM 1059 N N . PHE B 1 20 ? 4.266 16.047 12.398 1 90.12 20 PHE B N 1
ATOM 1060 C CA . PHE B 1 20 ? 3.908 16.828 11.211 1 90.12 20 PHE B CA 1
ATOM 1061 C C . PHE B 1 20 ? 5.105 17.625 10.711 1 90.12 20 PHE B C 1
ATOM 1063 O O . PHE B 1 20 ? 5.43 17.578 9.523 1 90.12 20 PHE B O 1
ATOM 1070 N N . ASP B 1 21 ? 5.723 18.266 11.641 1 90.81 21 ASP B N 1
ATOM 1071 C CA . ASP B 1 21 ? 6.844 19.125 11.273 1 90.81 21 ASP B CA 1
ATOM 1072 C C . ASP B 1 21 ? 8.016 18.312 10.742 1 90.81 21 ASP B C 1
ATOM 1074 O O . ASP B 1 21 ? 8.68 18.719 9.781 1 90.81 21 ASP B O 1
ATOM 1078 N N . LEU B 1 22 ? 8.203 17.25 11.352 1 87.44 22 LEU B N 1
ATOM 1079 C CA . LEU B 1 22 ? 9.305 16.375 10.945 1 87.44 22 LEU B CA 1
ATOM 1080 C C . LEU B 1 22 ? 9.086 15.828 9.547 1 87.44 22 LEU B C 1
ATOM 1082 O O . LEU B 1 22 ? 9.984 15.891 8.703 1 87.44 22 LEU B O 1
ATOM 1086 N N . VAL B 1 23 ? 7.93 15.383 9.273 1 87.75 23 VAL B N 1
ATOM 1087 C CA . VAL B 1 23 ? 7.625 14.734 8 1 87.75 23 VAL B CA 1
ATOM 1088 C C . VAL B 1 23 ? 7.566 15.773 6.887 1 87.75 23 VAL B C 1
ATOM 1090 O O . VAL B 1 23 ? 8.062 15.531 5.781 1 87.75 23 VAL B O 1
ATOM 1093 N N . LYS B 1 24 ? 7.004 16.844 7.203 1 90.19 24 LYS B N 1
ATOM 1094 C CA . LYS B 1 24 ? 6.836 17.922 6.219 1 90.19 24 LYS B CA 1
ATOM 1095 C C . LYS B 1 24 ? 8.188 18.469 5.777 1 90.19 24 LYS B C 1
ATOM 1097 O O . LYS B 1 24 ? 8.32 18.984 4.66 1 90.19 24 LYS B O 1
ATOM 1102 N N . SER B 1 25 ? 9.141 18.422 6.602 1 90.12 25 SER B N 1
ATOM 1103 C CA . SER B 1 25 ? 10.438 19.031 6.324 1 90.12 25 SER B CA 1
ATOM 1104 C C . SER B 1 25 ? 11.281 18.125 5.422 1 90.12 25 SER B C 1
ATOM 1106 O O . SER B 1 25 ? 12.32 18.562 4.91 1 90.12 25 SER B O 1
ATOM 1108 N N . LYS B 1 26 ? 10.805 16.984 5.203 1 86.69 26 LYS B N 1
ATOM 1109 C CA . LYS B 1 26 ? 11.562 16.078 4.355 1 86.69 26 LYS B CA 1
ATOM 1110 C C . LYS B 1 26 ? 11.484 16.484 2.891 1 86.69 26 LYS B C 1
ATOM 1112 O O . LYS B 1 26 ? 10.438 16.953 2.42 1 86.69 26 LYS B O 1
ATOM 1117 N N . ILE B 1 27 ? 12.562 16.281 2.154 1 83.75 27 ILE B N 1
ATOM 1118 C CA . ILE B 1 27 ? 12.758 16.812 0.806 1 83.75 27 ILE B CA 1
ATOM 1119 C C . ILE B 1 27 ? 11.773 16.141 -0.152 1 83.75 27 ILE B C 1
ATOM 1121 O O . ILE B 1 27 ? 11.242 16.781 -1.057 1 83.75 27 ILE B O 1
ATOM 1125 N N . HIS B 1 28 ? 11.375 15.023 0.072 1 84.75 28 HIS B N 1
ATOM 1126 C CA . HIS B 1 28 ? 10.57 14.297 -0.907 1 84.75 28 HIS B CA 1
ATOM 1127 C C . HIS B 1 28 ? 9.086 14.383 -0.581 1 84.75 28 HIS B C 1
ATOM 1129 O O . HIS B 1 28 ? 8.25 13.914 -1.354 1 84.75 28 HIS B O 1
ATOM 1135 N N . VAL B 1 29 ? 8.875 15.07 0.519 1 90.81 29 VAL B N 1
ATOM 1136 C CA . VAL B 1 29 ? 7.484 15.133 0.956 1 90.81 29 VAL B CA 1
ATOM 1137 C C . VAL B 1 29 ? 6.793 16.328 0.31 1 90.81 29 VAL B C 1
ATOM 1139 O O . VAL B 1 29 ? 7.258 17.469 0.436 1 90.81 29 VAL B O 1
ATOM 1142 N N . ARG B 1 30 ? 5.781 16.125 -0.366 1 91.31 30 ARG B N 1
ATOM 1143 C CA . ARG B 1 30 ? 5 17.172 -1.004 1 91.31 30 ARG B CA 1
ATOM 1144 C C . ARG B 1 30 ? 3.859 17.641 -0.101 1 91.31 30 ARG B C 1
ATOM 1146 O O . ARG B 1 30 ? 3.674 18.828 0.113 1 91.31 30 ARG B O 1
ATOM 1153 N N . ASP B 1 31 ? 3.084 16.641 0.408 1 93.62 31 ASP B N 1
ATOM 1154 C CA . ASP B 1 31 ? 1.942 16.953 1.265 1 93.62 31 ASP B CA 1
ATOM 1155 C C . ASP B 1 31 ? 1.852 15.977 2.434 1 93.62 31 ASP B C 1
ATOM 1157 O O . ASP B 1 31 ? 2.295 14.836 2.328 1 93.62 31 ASP B O 1
ATOM 1161 N N . VAL B 1 32 ? 1.33 16.531 3.48 1 95.19 32 VAL B N 1
ATOM 1162 C CA . VAL B 1 32 ? 1.117 15.703 4.668 1 95.19 32 VAL B CA 1
ATOM 1163 C C . VAL B 1 32 ? -0.298 15.922 5.199 1 95.19 32 VAL B C 1
ATOM 1165 O O . VAL B 1 32 ? -0.773 17.062 5.273 1 95.19 32 VAL B O 1
ATOM 1168 N N . VAL B 1 33 ? -0.962 14.836 5.52 1 95.62 33 VAL B N 1
ATOM 1169 C CA . VAL B 1 33 ? -2.27 14.875 6.164 1 95.62 33 VAL B CA 1
ATOM 1170 C C . VAL B 1 33 ? -2.277 13.945 7.375 1 95.62 33 VAL B C 1
ATOM 1172 O O . VAL B 1 33 ? -1.896 12.773 7.266 1 95.62 33 VAL B O 1
ATOM 1175 N N . ILE B 1 34 ? -2.646 14.461 8.477 1 95.38 34 ILE B N 1
ATOM 1176 C CA . ILE B 1 34 ? -2.795 13.648 9.672 1 95.38 34 ILE B CA 1
ATOM 1177 C C . ILE B 1 34 ? -4.273 13.508 10.023 1 95.38 34 ILE B C 1
ATOM 1179 O O . ILE B 1 34 ? -4.988 14.508 10.141 1 95.38 34 ILE B O 1
ATOM 1183 N N . LEU B 1 35 ? -4.664 12.289 10.164 1 95.19 35 LEU B N 1
ATOM 1184 C CA . LEU B 1 35 ? -6.051 11.984 10.492 1 95.19 35 LEU B CA 1
ATOM 1185 C C . LEU B 1 35 ? -6.18 11.523 11.945 1 95.19 35 LEU B C 1
ATOM 1187 O O . LEU B 1 35 ? -5.273 10.883 12.477 1 95.19 35 LEU B O 1
ATOM 1191 N N . ASN B 1 36 ? -7.305 11.844 12.492 1 91.75 36 ASN B N 1
ATOM 1192 C CA . ASN B 1 36 ? -7.59 11.289 13.812 1 91.75 36 ASN B CA 1
ATOM 1193 C C . ASN B 1 36 ? -8.172 9.883 13.711 1 91.75 36 ASN B C 1
ATOM 1195 O O . ASN B 1 36 ? -8.227 9.305 12.625 1 91.75 36 ASN B O 1
ATOM 1199 N N . GLU B 1 37 ? -8.586 9.375 14.828 1 87.94 37 GLU B N 1
ATOM 1200 C CA . GLU B 1 37 ? -9.07 8 14.906 1 87.94 37 GLU B CA 1
ATOM 1201 C C . GLU B 1 37 ? -10.344 7.816 14.078 1 87.94 37 GLU B C 1
ATOM 1203 O O . GLU B 1 37 ? -10.594 6.734 13.547 1 87.94 37 GLU B O 1
ATOM 1208 N N . SER B 1 38 ? -11.07 8.844 13.961 1 88.19 38 SER B N 1
ATOM 1209 C CA . SER B 1 38 ? -12.336 8.773 13.234 1 88.19 38 SER B CA 1
ATOM 1210 C C . SER B 1 38 ? -12.125 9 11.742 1 88.19 38 SER B C 1
ATOM 1212 O O . SER B 1 38 ? -13.062 8.906 10.953 1 88.19 38 SER B O 1
ATOM 1214 N N . GLY B 1 39 ? -10.891 9.344 11.352 1 89.38 39 GLY B N 1
ATOM 1215 C CA . GLY B 1 39 ? -10.594 9.531 9.938 1 89.38 39 GLY B CA 1
ATOM 1216 C C . GLY B 1 39 ? -10.734 10.969 9.484 1 89.38 39 GLY B C 1
ATOM 1217 O O . GLY B 1 39 ? -10.781 11.242 8.281 1 89.38 39 GLY B O 1
ATOM 1218 N N . HIS B 1 40 ? -10.812 11.812 10.391 1 93 40 HIS B N 1
ATOM 1219 C CA . HIS B 1 40 ? -10.906 13.227 10.055 1 93 40 HIS B CA 1
ATOM 1220 C C . HIS B 1 40 ? -9.531 13.898 10.094 1 93 40 HIS B C 1
ATOM 1222 O O . HIS B 1 40 ? -8.766 13.695 11.039 1 93 40 HIS B O 1
ATOM 1228 N N . PRO B 1 41 ? -9.281 14.711 9.078 1 94.44 41 PRO B N 1
ATOM 1229 C CA . PRO B 1 41 ? -8.008 15.43 9.094 1 94.44 41 PRO B CA 1
ATOM 1230 C C . PRO B 1 41 ? -7.898 16.406 10.266 1 94.44 41 PRO B C 1
ATOM 1232 O O . PRO B 1 41 ? -8.812 17.203 10.5 1 94.44 41 PRO B O 1
ATOM 1235 N N . VAL B 1 42 ? -6.832 16.344 10.969 1 92 42 VAL B N 1
ATOM 1236 C CA . VAL B 1 42 ? -6.594 17.234 12.094 1 92 42 VAL B CA 1
ATOM 1237 C C . VAL B 1 42 ? -5.492 18.234 11.75 1 92 42 VAL B C 1
ATOM 1239 O O . VAL B 1 42 ? -5.457 19.344 12.281 1 92 42 VAL B O 1
ATOM 1242 N N . MET B 1 43 ? -4.559 17.828 10.93 1 93.06 43 MET B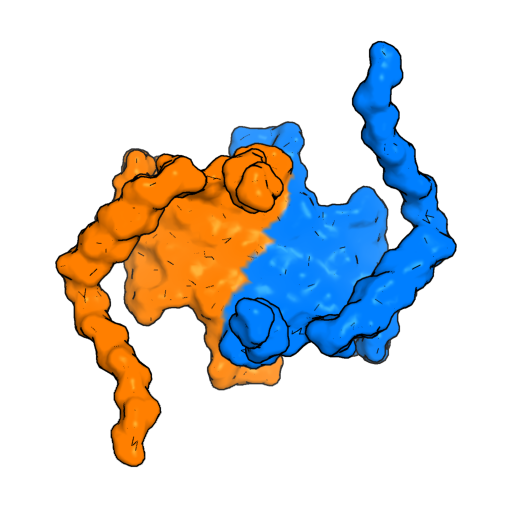 N 1
ATOM 1243 C CA . MET B 1 43 ? -3.459 18.656 10.438 1 93.06 43 MET B CA 1
ATOM 1244 C C . MET B 1 43 ? -3.104 18.281 9 1 93.06 43 MET B C 1
ATOM 1246 O O . MET B 1 43 ? -3.059 17.109 8.648 1 93.06 43 MET B O 1
ATOM 1250 N N . SER B 1 44 ? -2.953 19.328 8.203 1 94.25 44 SER B N 1
ATOM 1251 C CA . SER B 1 44 ? -2.662 19.031 6.805 1 94.25 44 SER B CA 1
ATOM 1252 C C . SER B 1 44 ? -1.988 20.219 6.121 1 94.25 44 SER B C 1
ATOM 1254 O O . SER B 1 44 ? -2.143 21.359 6.555 1 94.25 44 SER B O 1
ATOM 1256 N N . THR B 1 45 ? -1.157 19.891 5.152 1 94.94 45 THR B N 1
ATOM 1257 C CA . THR B 1 45 ? -0.596 20.938 4.293 1 94.94 45 THR B CA 1
ATOM 1258 C C . THR B 1 45 ? -1.61 21.375 3.24 1 94.94 45 THR B C 1
ATOM 1260 O O . THR B 1 45 ? -1.443 22.422 2.607 1 94.94 45 THR B O 1
ATOM 1263 N N . MET B 1 46 ? -2.668 20.578 3.127 1 91.5 46 MET B N 1
ATOM 1264 C CA . MET B 1 46 ? -3.762 20.875 2.209 1 91.5 46 MET B CA 1
ATOM 1265 C C . MET B 1 46 ? -4.883 21.625 2.924 1 91.5 46 MET B C 1
ATOM 1267 O O . MET B 1 46 ? -4.961 21.609 4.152 1 91.5 46 MET B O 1
ATOM 1271 N N . ASP B 1 47 ? -5.66 22.234 2.092 1 93.06 47 ASP B N 1
ATOM 1272 C CA . ASP B 1 47 ? -6.848 22.812 2.717 1 93.06 47 ASP B CA 1
ATOM 1273 C C . ASP B 1 47 ? -7.797 21.719 3.199 1 93.06 47 ASP B C 1
ATOM 1275 O O . ASP B 1 47 ? -7.738 20.578 2.725 1 93.06 47 ASP B O 1
ATOM 1279 N N . ARG B 1 48 ? -8.695 22.125 4.043 1 90 48 ARG B N 1
ATOM 1280 C CA . ARG B 1 48 ? -9.531 21.156 4.758 1 90 48 ARG B CA 1
ATOM 1281 C C . ARG B 1 48 ? -10.344 20.312 3.787 1 90 48 ARG B C 1
ATOM 1283 O O . ARG B 1 48 ? -10.391 19.094 3.91 1 90 48 ARG B O 1
ATOM 1290 N N . ASP B 1 49 ? -10.969 20.906 2.822 1 92.5 49 ASP B N 1
ATOM 1291 C CA . ASP B 1 49 ? -11.82 20.188 1.883 1 92.5 49 ASP B CA 1
ATOM 1292 C C . ASP B 1 49 ? -11.008 19.203 1.046 1 92.5 49 ASP B C 1
ATOM 1294 O O . ASP B 1 49 ? -11.422 18.062 0.835 1 92.5 49 ASP B O 1
ATOM 1298 N N . ASP B 1 50 ? -9.844 19.641 0.623 1 92.12 50 ASP B N 1
ATOM 1299 C CA . ASP B 1 50 ? -8.961 18.797 -0.16 1 92.12 50 ASP B CA 1
ATOM 1300 C C . ASP B 1 50 ? -8.438 17.625 0.682 1 92.12 50 ASP B C 1
ATOM 1302 O O . ASP B 1 50 ? -8.328 16.5 0.197 1 92.12 50 ASP B O 1
ATOM 1306 N N . ALA B 1 51 ? -8.156 17.953 1.941 1 94 51 ALA B N 1
ATOM 1307 C CA . ALA B 1 51 ? -7.648 16.938 2.85 1 94 51 ALA B CA 1
ATOM 1308 C C . ALA B 1 51 ? -8.695 15.852 3.096 1 94 51 ALA B C 1
ATOM 1310 O O . ALA B 1 51 ? -8.367 14.664 3.127 1 94 51 ALA B O 1
ATOM 1311 N N . VAL B 1 52 ? -9.945 16.25 3.229 1 92.5 52 VAL B N 1
ATOM 1312 C CA . VAL B 1 52 ? -11.039 15.32 3.473 1 92.5 52 VAL B CA 1
ATOM 1313 C C . VAL B 1 52 ? -11.266 14.445 2.238 1 92.5 52 VAL B C 1
ATOM 1315 O O . VAL B 1 52 ? -11.398 13.227 2.348 1 92.5 52 VAL B O 1
ATOM 1318 N N . GLU B 1 53 ? -11.258 15.086 1.124 1 89.75 53 GLU B N 1
ATOM 1319 C CA . GLU B 1 53 ? -11.469 14.367 -0.127 1 89.75 53 GLU B CA 1
ATOM 1320 C C . GLU B 1 53 ? -10.328 13.398 -0.408 1 89.75 53 GLU B C 1
ATOM 1322 O O . GLU B 1 53 ? -10.555 12.266 -0.836 1 89.75 53 GLU B O 1
ATOM 1327 N N . PHE B 1 54 ? -9.148 13.875 -0.133 1 89.06 54 PHE B N 1
ATOM 1328 C CA . PHE B 1 54 ? -7.941 13.094 -0.387 1 89.06 54 PHE B CA 1
ATOM 1329 C C . PHE B 1 54 ? -7.879 11.883 0.536 1 89.06 54 PHE B C 1
ATOM 1331 O O . PHE B 1 54 ? -7.551 10.773 0.097 1 89.06 54 PHE B O 1
ATOM 1338 N N . SER B 1 55 ? -8.242 12.039 1.74 1 93.31 55 SER B N 1
ATOM 1339 C CA . SER B 1 55 ? -8.016 11.008 2.75 1 93.31 55 SER B CA 1
ATOM 1340 C C . SER B 1 55 ? -9.07 9.914 2.672 1 93.31 55 SER B C 1
ATOM 1342 O O . SER B 1 55 ? -8.836 8.781 3.1 1 93.31 55 SER B O 1
ATOM 1344 N N . GLY B 1 56 ? -10.203 10.211 2.107 1 90.56 56 GLY B N 1
ATOM 1345 C CA . GLY B 1 56 ? -11.336 9.297 2.086 1 90.56 56 GLY B CA 1
ATOM 1346 C C . GLY B 1 56 ? -10.992 7.922 1.548 1 90.56 56 GLY B C 1
ATOM 1347 O O . GLY B 1 56 ? -11.141 6.918 2.246 1 90.56 56 GLY B O 1
ATOM 1348 N N . PRO B 1 57 ? -10.508 7.891 0.372 1 89.44 57 PRO B N 1
ATOM 1349 C CA . PRO B 1 57 ? -10.172 6.594 -0.223 1 89.44 57 PRO B CA 1
ATOM 1350 C C . PRO B 1 57 ? -9.164 5.809 0.611 1 89.44 57 PRO B C 1
ATOM 1352 O O . PRO B 1 57 ? -9.273 4.586 0.729 1 89.44 57 PRO B O 1
ATOM 1355 N N . PHE B 1 58 ? -8.266 6.48 1.259 1 91.81 58 PHE B N 1
ATOM 1356 C CA . PHE B 1 58 ? -7.215 5.812 2.021 1 91.81 58 PHE B CA 1
ATOM 1357 C C . PHE B 1 58 ? -7.77 5.262 3.332 1 91.81 58 PHE B C 1
ATOM 1359 O O . PHE B 1 58 ? -7.316 4.223 3.812 1 91.81 58 PHE B O 1
ATOM 1366 N N . GLN B 1 59 ? -8.727 6 3.818 1 91.44 59 GLN B N 1
ATOM 1367 C CA . GLN B 1 59 ? -9.383 5.484 5.012 1 91.44 59 GLN B CA 1
ATOM 1368 C C . GLN B 1 59 ? -10.117 4.18 4.719 1 91.44 59 GLN B C 1
ATOM 1370 O O . GLN B 1 59 ? -10.078 3.244 5.52 1 91.44 59 GLN B O 1
ATOM 1375 N N . ALA B 1 60 ? -10.75 4.219 3.613 1 90.56 60 ALA B N 1
ATOM 1376 C CA . ALA B 1 60 ? -11.477 3.016 3.211 1 90.56 60 ALA B CA 1
ATOM 1377 C C . ALA B 1 60 ? -10.523 1.847 2.988 1 90.56 60 ALA B C 1
ATOM 1379 O O . ALA B 1 60 ? -10.805 0.719 3.402 1 90.56 60 ALA B O 1
ATOM 1380 N N . ILE B 1 61 ? -9.414 2.059 2.412 1 92.38 61 ILE B N 1
ATOM 1381 C CA . ILE B 1 61 ? -8.414 1.034 2.125 1 92.38 61 ILE B CA 1
ATOM 1382 C C . ILE B 1 61 ? -7.832 0.501 3.432 1 92.38 61 ILE B C 1
ATOM 1384 O O . ILE B 1 61 ? -7.746 -0.713 3.629 1 92.38 61 ILE B O 1
ATOM 1388 N N . ARG B 1 62 ? -7.504 1.449 4.254 1 93 62 ARG B N 1
ATOM 1389 C CA . ARG B 1 62 ? -6.984 1.05 5.559 1 93 62 ARG B CA 1
ATOM 1390 C C . ARG B 1 62 ? -7.969 0.133 6.281 1 93 62 ARG B C 1
ATOM 1392 O O . ARG B 1 62 ? -7.574 -0.902 6.82 1 93 62 ARG B O 1
ATOM 1399 N N . GLY B 1 63 ? -9.234 0.554 6.25 1 91.25 63 GLY B N 1
ATOM 1400 C CA . GLY B 1 63 ? -10.25 -0.255 6.898 1 91.25 63 GLY B CA 1
ATOM 1401 C C . GLY B 1 63 ? -10.352 -1.659 6.332 1 91.25 63 GLY B C 1
ATOM 1402 O O . GLY B 1 63 ? -10.453 -2.631 7.082 1 91.25 63 GLY B O 1
ATOM 1403 N N . ARG B 1 64 ? -10.305 -1.769 5.105 1 88.75 64 ARG B N 1
ATOM 1404 C CA . ARG B 1 64 ? -10.391 -3.066 4.441 1 88.75 64 ARG B CA 1
ATOM 1405 C C . ARG B 1 64 ? -9.172 -3.928 4.762 1 88.75 64 ARG B C 1
ATOM 1407 O O . ARG B 1 64 ? -9.305 -5.125 5.016 1 88.75 64 ARG B O 1
ATOM 1414 N N . LEU B 1 65 ? -8.023 -3.35 4.695 1 90.38 65 LEU B N 1
ATOM 1415 C CA . LEU B 1 65 ? -6.793 -4.07 5.02 1 90.38 65 LEU B CA 1
ATOM 1416 C C . LEU B 1 65 ? -6.832 -4.594 6.453 1 90.38 65 LEU B C 1
ATOM 1418 O O . LEU B 1 65 ? -6.535 -5.762 6.699 1 90.38 65 LEU B O 1
ATOM 1422 N N . GLU B 1 66 ? -7.25 -3.76 7.336 1 89.88 66 GLU B N 1
ATOM 1423 C CA . GLU B 1 66 ? -7.281 -4.133 8.75 1 89.88 66 GLU B CA 1
ATOM 1424 C C . GLU B 1 66 ? -8.289 -5.254 9 1 89.88 66 GLU B C 1
ATOM 1426 O O . GLU B 1 66 ? -8.016 -6.184 9.758 1 89.88 66 GLU B O 1
ATOM 1431 N N . ARG B 1 67 ? -9.422 -5.09 8.328 1 87.69 67 ARG B N 1
ATOM 1432 C CA . ARG B 1 67 ? -10.422 -6.141 8.469 1 87.69 67 ARG B CA 1
ATOM 1433 C C . ARG B 1 67 ? -9.922 -7.461 7.887 1 87.69 67 ARG B C 1
ATOM 1435 O O . ARG B 1 67 ? -10.102 -8.516 8.492 1 87.69 67 ARG B O 1
ATOM 1442 N N . GLY B 1 68 ? -9.336 -7.383 6.723 1 83.69 68 GLY B N 1
ATOM 1443 C CA . GLY B 1 68 ? -8.805 -8.578 6.086 1 83.69 68 GLY B CA 1
ATOM 1444 C C . GLY B 1 68 ? -7.707 -9.242 6.891 1 83.69 68 GLY B C 1
ATOM 1445 O O . GLY B 1 68 ? -7.707 -10.469 7.047 1 83.69 68 GLY B O 1
ATOM 1446 N N . MET B 1 69 ? -6.809 -8.477 7.402 1 83.38 69 MET B N 1
ATOM 1447 C CA . MET B 1 69 ? -5.699 -8.984 8.203 1 83.38 69 MET B CA 1
ATOM 1448 C C . MET B 1 69 ? -6.207 -9.625 9.492 1 83.38 69 MET B C 1
ATOM 1450 O O . MET B 1 69 ? -5.688 -10.648 9.93 1 83.38 69 MET B O 1
ATOM 1454 N N . SER B 1 70 ? -7.219 -8.977 10.031 1 85.62 70 SER B N 1
ATOM 1455 C CA . SER B 1 70 ? -7.766 -9.461 11.297 1 85.62 70 SER B CA 1
ATOM 1456 C C . SER B 1 70 ? -8.406 -10.836 11.133 1 85.62 70 SER B C 1
ATOM 1458 O O . SER B 1 70 ? -8.391 -11.648 12.062 1 85.62 70 SER B O 1
ATOM 1460 N N . LYS B 1 71 ? -8.977 -11.047 9.945 1 81.88 71 LYS B N 1
ATOM 1461 C CA . LYS B 1 71 ? -9.57 -12.344 9.648 1 81.88 71 LYS B CA 1
ATOM 1462 C C . LYS B 1 71 ? -8.5 -13.438 9.578 1 81.88 71 LYS B C 1
ATOM 1464 O O . LYS B 1 71 ? -8.758 -14.586 9.938 1 81.88 71 LYS B O 1
ATOM 1469 N N . ILE B 1 72 ? -7.328 -13.07 9.141 1 75.81 72 ILE B N 1
ATOM 1470 C CA . ILE B 1 72 ? -6.23 -14.023 8.969 1 75.81 72 ILE B CA 1
ATOM 1471 C C . ILE B 1 72 ? -5.488 -14.188 10.289 1 75.81 72 ILE B C 1
ATOM 1473 O O . ILE B 1 72 ? -5.25 -15.312 10.742 1 75.81 72 ILE B O 1
ATOM 1477 N N . ASP B 1 73 ? -5.129 -13.102 10.953 1 82.75 73 ASP B N 1
ATOM 1478 C CA . ASP B 1 73 ? -4.438 -13.047 12.242 1 82.75 73 ASP B CA 1
ATOM 1479 C C . ASP B 1 73 ? -4.848 -11.812 13.031 1 82.75 73 ASP B C 1
ATOM 1481 O O . ASP B 1 73 ? -4.41 -10.703 12.734 1 82.75 73 ASP B O 1
ATOM 1485 N N . PRO B 1 74 ? -5.688 -12.031 13.977 1 86.81 74 PRO B N 1
ATOM 1486 C CA . PRO B 1 74 ? -6.199 -10.906 14.766 1 86.81 74 PRO B CA 1
ATOM 1487 C C . PRO B 1 74 ? -5.09 -10.141 15.484 1 86.81 74 PRO B C 1
ATOM 1489 O O . PRO B 1 74 ? -5.309 -9.016 15.938 1 86.81 74 PRO B O 1
ATOM 1492 N N . THR B 1 75 ? -3.898 -10.758 15.625 1 88 75 THR B N 1
ATOM 1493 C CA . THR B 1 75 ? -2.811 -10.078 16.328 1 88 75 THR B CA 1
ATOM 1494 C C . THR B 1 75 ? -1.961 -9.273 15.352 1 88 75 THR B C 1
ATOM 1496 O O . THR B 1 75 ? -1.054 -8.547 15.758 1 88 75 THR B O 1
ATOM 1499 N N . ASP B 1 76 ? -2.289 -9.414 14.086 1 87.81 76 ASP B N 1
ATOM 1500 C CA . ASP B 1 76 ? -1.523 -8.711 13.062 1 87.81 76 ASP B CA 1
ATOM 1501 C C . ASP B 1 76 ? -1.947 -7.25 12.969 1 87.81 76 ASP B C 1
ATOM 1503 O O . ASP B 1 76 ? -3.1 -6.91 13.242 1 87.81 76 ASP B O 1
ATOM 1507 N N . GLU B 1 77 ? -1.031 -6.367 12.789 1 91.44 77 GLU B N 1
ATOM 1508 C CA . GLU B 1 77 ? -1.277 -4.93 12.711 1 91.44 77 GLU B CA 1
ATOM 1509 C C . GLU B 1 77 ? -0.699 -4.336 11.43 1 91.44 77 GLU B C 1
ATOM 1511 O O . GLU B 1 77 ? 0.41 -4.691 11.023 1 91.44 77 GLU B O 1
ATOM 1516 N N . LEU B 1 78 ? -1.558 -3.5 10.859 1 93.69 78 LEU B N 1
ATOM 1517 C CA . LEU B 1 78 ? -1.049 -2.758 9.711 1 93.69 78 LEU B CA 1
ATOM 1518 C C . LEU B 1 78 ? 0.012 -1.751 10.141 1 93.69 78 LEU B C 1
ATOM 1520 O O . LEU B 1 78 ? -0.239 -0.91 11.008 1 93.69 78 LEU B O 1
ATOM 1524 N N . LEU B 1 79 ? 1.239 -1.817 9.531 1 93.75 79 LEU B N 1
ATOM 1525 C CA . LEU B 1 79 ? 2.316 -0.906 9.898 1 93.75 79 LEU B CA 1
ATOM 1526 C C . LEU B 1 79 ? 2.473 0.201 8.859 1 93.75 79 LEU B C 1
ATOM 1528 O O . LEU B 1 79 ? 2.641 1.37 9.219 1 93.75 79 LEU B O 1
ATOM 1532 N N . MET B 1 80 ? 2.332 -0.181 7.676 1 94.94 80 MET B N 1
ATOM 1533 C CA . MET B 1 80 ? 2.602 0.795 6.625 1 94.94 80 MET B CA 1
ATOM 1534 C C . MET B 1 80 ? 1.967 0.365 5.305 1 94.94 80 MET B C 1
ATOM 1536 O O . MET B 1 80 ? 1.936 -0.824 4.988 1 94.94 80 MET B O 1
ATOM 1540 N N . LEU B 1 81 ? 1.406 1.303 4.676 1 95.5 81 LEU B N 1
ATOM 1541 C CA . LEU B 1 81 ? 0.91 1.146 3.312 1 95.5 81 LEU B CA 1
ATOM 1542 C C . LEU B 1 81 ? 1.586 2.139 2.371 1 95.5 81 LEU B C 1
ATOM 1544 O O . LEU B 1 81 ? 1.618 3.34 2.646 1 95.5 81 LEU B O 1
ATOM 1548 N N . ARG B 1 82 ? 2.215 1.62 1.354 1 93.88 82 ARG B N 1
ATOM 1549 C CA . ARG B 1 82 ? 2.877 2.473 0.372 1 93.88 82 ARG B CA 1
ATOM 1550 C C . ARG B 1 82 ? 2.312 2.238 -1.025 1 93.88 82 ARG B C 1
ATOM 1552 O O . ARG B 1 82 ? 2.236 1.098 -1.486 1 93.88 82 ARG B O 1
ATOM 1559 N N . ILE B 1 83 ? 1.875 3.314 -1.583 1 95.38 83 ILE B N 1
ATOM 1560 C CA . ILE B 1 83 ? 1.312 3.258 -2.928 1 95.38 83 ILE B CA 1
ATOM 1561 C C . ILE B 1 83 ? 2.156 4.105 -3.875 1 95.38 83 ILE B C 1
ATOM 1563 O O . ILE B 1 83 ? 2.299 5.316 -3.678 1 95.38 83 ILE B O 1
ATOM 1567 N N . ARG B 1 84 ? 2.621 3.443 -4.895 1 92.81 84 ARG B N 1
ATOM 1568 C CA . ARG B 1 84 ? 3.422 4.16 -5.879 1 92.81 84 ARG B CA 1
ATOM 1569 C C . ARG B 1 84 ? 2.707 4.219 -7.227 1 92.81 84 ARG B C 1
ATOM 1571 O O . ARG B 1 84 ? 2.246 3.195 -7.734 1 92.81 84 ARG B O 1
ATOM 1578 N N . THR B 1 85 ? 2.562 5.352 -7.637 1 92.44 85 THR B N 1
ATOM 1579 C CA . THR B 1 85 ? 2.035 5.578 -8.977 1 92.44 85 THR B CA 1
ATOM 1580 C C . THR B 1 85 ? 3.096 6.211 -9.875 1 92.44 85 THR B C 1
ATOM 1582 O O . THR B 1 85 ? 4.227 6.438 -9.445 1 92.44 85 THR B O 1
ATOM 1585 N N . ARG B 1 86 ? 2.795 6.5 -11.094 1 89.69 86 ARG B N 1
ATOM 1586 C CA . ARG B 1 86 ? 3.734 7.109 -12.031 1 89.69 86 ARG B CA 1
ATOM 1587 C C . ARG B 1 86 ? 4.117 8.516 -11.586 1 89.69 86 ARG B C 1
ATOM 1589 O O . ARG B 1 86 ? 5.246 8.953 -11.805 1 89.69 86 ARG B O 1
ATOM 1596 N N . THR B 1 87 ? 3.266 9.156 -10.852 1 87.56 87 THR B N 1
ATOM 1597 C CA . THR B 1 87 ? 3.473 10.57 -10.586 1 87.56 87 THR B CA 1
ATOM 1598 C C . THR B 1 87 ? 3.736 10.82 -9.102 1 87.56 87 THR B C 1
ATOM 1600 O O . THR B 1 87 ? 4.465 11.742 -8.742 1 87.56 87 THR B O 1
ATOM 1603 N N . ASN B 1 88 ? 3.227 9.977 -8.266 1 88.44 88 ASN B N 1
ATOM 1604 C CA . ASN B 1 88 ? 3.322 10.219 -6.832 1 88.44 88 ASN B CA 1
ATOM 1605 C C . ASN B 1 88 ? 3.484 8.914 -6.055 1 88.44 88 ASN B C 1
ATOM 1607 O O . ASN B 1 88 ? 3.32 7.828 -6.613 1 88.44 88 ASN B O 1
ATOM 1611 N N . GLU B 1 89 ? 3.865 9.148 -4.914 1 92.69 89 GLU B N 1
ATOM 1612 C CA . GLU B 1 89 ? 3.836 8.086 -3.916 1 92.69 89 GLU B CA 1
ATOM 1613 C C . GLU B 1 89 ? 3.086 8.523 -2.662 1 92.69 89 GLU B C 1
ATOM 1615 O O . GLU B 1 89 ? 3.242 9.648 -2.199 1 92.69 89 GLU B O 1
ATOM 1620 N N . V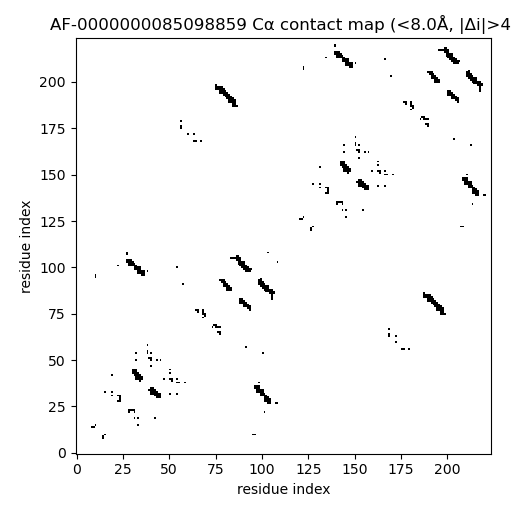AL B 1 90 ? 2.279 7.637 -2.209 1 94 90 VAL B N 1
ATOM 1621 C CA . VAL B 1 90 ? 1.546 7.922 -0.98 1 94 90 VAL B CA 1
ATOM 1622 C C . VAL B 1 90 ? 1.938 6.914 0.1 1 94 90 VAL B C 1
ATOM 1624 O O . VAL B 1 90 ? 1.98 5.707 -0.153 1 94 90 VAL B O 1
ATOM 1627 N N . LEU B 1 91 ? 2.26 7.48 1.228 1 94.25 91 LEU B N 1
ATOM 1628 C CA . LEU B 1 91 ? 2.59 6.648 2.379 1 94.25 91 LEU B CA 1
ATOM 1629 C C . LEU B 1 91 ? 1.558 6.816 3.488 1 94.25 91 LEU B C 1
ATOM 1631 O O . LEU B 1 91 ? 1.213 7.945 3.854 1 94.25 91 LEU B O 1
ATOM 1635 N N . LEU B 1 92 ? 0.974 5.699 3.891 1 96 92 LEU B N 1
ATOM 1636 C CA . LEU B 1 92 ? 0.02 5.688 4.992 1 96 92 LEU B CA 1
ATOM 1637 C C . LEU B 1 92 ? 0.566 4.891 6.176 1 96 92 LEU B C 1
ATOM 1639 O O . LEU B 1 92 ? 0.92 3.721 6.031 1 96 92 LEU B O 1
ATOM 1643 N N . VAL B 1 93 ? 0.589 5.555 7.316 1 94.94 93 VAL B N 1
ATOM 1644 C CA . VAL B 1 93 ? 1.099 4.922 8.531 1 94.94 93 VAL B CA 1
ATOM 1645 C C . VAL B 1 93 ? 0.116 5.141 9.68 1 94.94 93 VAL B C 1
ATOM 1647 O O . VAL B 1 93 ? -0.008 6.254 10.195 1 94.94 93 VAL B O 1
ATOM 1650 N N . PRO B 1 94 ? -0.525 4.012 9.977 1 93.44 94 PRO B N 1
ATOM 1651 C CA . PRO B 1 94 ? -1.314 4.125 11.203 1 93.44 94 PRO B CA 1
ATOM 1652 C C . PRO B 1 94 ? -0.447 4.234 12.453 1 93.44 94 PRO B C 1
ATOM 1654 O O . PRO B 1 94 ? 0.568 3.543 12.57 1 93.44 94 PRO B O 1
ATOM 1657 N N . ASP B 1 95 ? -0.767 5.227 13.336 1 87.5 95 ASP B N 1
ATOM 1658 C CA . ASP B 1 95 ? -0.02 5.395 14.578 1 87.5 95 ASP B CA 1
ATOM 1659 C C . ASP B 1 95 ? -0.955 5.719 15.742 1 87.5 95 ASP B C 1
ATOM 1661 O O . ASP B 1 95 ? -1.319 6.879 15.945 1 87.5 95 ASP B O 1
ATOM 1665 N N . SER B 1 96 ? -1.193 4.637 16.469 1 85.12 96 SER B N 1
ATOM 1666 C CA . SER B 1 96 ? -2.051 4.801 17.641 1 85.12 96 SER B CA 1
ATOM 1667 C C . SER B 1 96 ? -3.375 5.457 17.266 1 85.12 96 SER B C 1
ATOM 1669 O O . SER B 1 96 ? -4.148 4.902 16.484 1 85.12 96 SER B O 1
ATOM 1671 N N . LYS B 1 97 ? -3.549 6.75 17.625 1 86.94 97 LYS B N 1
ATOM 1672 C CA . LYS B 1 97 ? -4.84 7.398 17.438 1 86.94 97 LYS B CA 1
ATOM 1673 C C . LYS B 1 97 ? -4.832 8.273 16.188 1 86.94 97 LYS B C 1
ATOM 1675 O O . LYS B 1 97 ? -5.766 9.047 15.953 1 86.94 97 LYS B O 1
ATOM 1680 N N . ILE B 1 98 ? -3.748 8.156 15.469 1 91.12 98 ILE B N 1
ATOM 1681 C CA . ILE B 1 98 ? -3.701 8.984 14.266 1 91.12 98 ILE B CA 1
ATOM 1682 C C . ILE B 1 98 ? -3.26 8.141 13.07 1 91.12 98 ILE B C 1
ATOM 1684 O O . ILE B 1 98 ? -2.783 7.012 13.242 1 91.12 98 ILE B O 1
ATOM 1688 N N . THR B 1 99 ? -3.549 8.625 11.961 1 94.62 99 THR B N 1
ATOM 1689 C CA . THR B 1 99 ? -3.047 8.078 10.703 1 94.62 99 THR B CA 1
ATOM 1690 C C . THR B 1 99 ? -2.295 9.141 9.906 1 94.62 99 THR B C 1
ATOM 1692 O O . THR B 1 99 ? -2.814 10.242 9.688 1 94.62 99 THR B O 1
ATOM 1695 N N . LEU B 1 100 ? -1.068 8.836 9.578 1 94.56 100 LEU B N 1
ATOM 1696 C CA . LEU B 1 100 ? -0.246 9.75 8.797 1 94.56 100 LEU B CA 1
ATOM 1697 C C . LEU B 1 100 ? -0.325 9.422 7.309 1 94.56 100 LEU B C 1
ATOM 1699 O O . LEU B 1 100 ? -0.103 8.273 6.91 1 94.56 100 LEU B O 1
ATOM 1703 N N . LEU B 1 101 ? -0.711 10.398 6.523 1 95.88 101 LEU B N 1
ATOM 1704 C CA . LEU B 1 101 ? -0.674 10.305 5.066 1 95.88 101 LEU B CA 1
ATOM 1705 C C . LEU B 1 101 ? 0.375 11.242 4.484 1 95.88 101 LEU B C 1
ATOM 1707 O O . LEU B 1 101 ? 0.324 12.453 4.715 1 95.88 101 LEU B O 1
ATOM 1711 N N . VAL B 1 102 ? 1.257 10.688 3.721 1 94.81 102 VAL B N 1
ATOM 1712 C CA . VAL B 1 102 ? 2.324 11.492 3.139 1 94.81 102 VAL B CA 1
ATOM 1713 C C . VAL B 1 102 ? 2.34 11.312 1.623 1 94.81 102 VAL B C 1
ATOM 1715 O O . VAL B 1 102 ? 2.328 10.188 1.124 1 94.81 102 VAL B O 1
ATOM 1718 N N . VAL B 1 103 ? 2.262 12.352 0.966 1 93.75 103 VAL B N 1
ATOM 1719 C CA . VAL B 1 103 ? 2.391 12.336 -0.487 1 93.75 103 VAL B CA 1
ATOM 1720 C C . VAL B 1 103 ? 3.803 12.758 -0.886 1 93.75 103 VAL B C 1
ATOM 1722 O O . VAL B 1 103 ? 4.281 13.82 -0.48 1 93.75 103 VAL B O 1
ATOM 1725 N N . GLN B 1 104 ? 4.434 11.906 -1.533 1 91.75 104 GLN B N 1
ATOM 1726 C CA . GLN B 1 104 ? 5.793 12.164 -1.993 1 91.75 104 GLN B CA 1
ATOM 1727 C C . GLN B 1 104 ? 5.887 12.07 -3.514 1 91.75 104 GLN B C 1
ATOM 1729 O O . GLN B 1 104 ? 5.074 11.398 -4.152 1 91.75 104 GLN B O 1
ATOM 1734 N N . ASN B 1 105 ? 6.824 12.859 -4.043 1 83.81 105 ASN B N 1
ATOM 1735 C CA . ASN B 1 105 ? 7.07 12.727 -5.477 1 83.81 105 ASN B CA 1
ATOM 1736 C C . ASN B 1 105 ? 7.738 11.398 -5.812 1 83.81 105 ASN B C 1
ATOM 1738 O O . ASN B 1 105 ? 8.68 10.984 -5.133 1 83.81 105 ASN B O 1
ATOM 1742 N N . ALA B 1 106 ? 7.086 10.664 -6.762 1 74.69 106 ALA B N 1
ATOM 1743 C CA . ALA B 1 106 ? 7.602 9.344 -7.117 1 74.69 106 ALA B CA 1
ATOM 1744 C C . ALA B 1 106 ? 9.039 9.438 -7.629 1 74.69 106 ALA B C 1
ATOM 1746 O O . ALA B 1 106 ? 9.828 8.508 -7.445 1 74.69 106 ALA B O 1
ATOM 1747 N N . HIS B 1 107 ? 9.383 10.336 -8.375 1 65.88 107 HIS B N 1
ATOM 1748 C CA . HIS B 1 107 ? 10.695 10.461 -9.016 1 65.88 107 HIS B CA 1
ATOM 1749 C C . HIS B 1 107 ? 11.789 10.68 -7.98 1 65.88 107 HIS B C 1
ATOM 1751 O O . HIS B 1 107 ? 12.938 10.273 -8.195 1 65.88 107 HIS B O 1
ATOM 1757 N N . ASP B 1 108 ? 11.492 11.203 -6.98 1 58.47 108 ASP B N 1
ATOM 1758 C CA . ASP B 1 108 ? 12.523 11.531 -5.996 1 58.47 108 ASP B CA 1
ATOM 1759 C C . ASP B 1 108 ? 12.914 10.297 -5.184 1 58.47 108 ASP B C 1
ATOM 1761 O O . ASP B 1 108 ? 14.023 10.227 -4.648 1 58.47 108 ASP B O 1
ATOM 1765 N N . CYS B 1 109 ? 12.062 9.359 -5.051 1 53.41 109 CYS B N 1
ATOM 1766 C CA . CYS B 1 109 ? 12.414 8.172 -4.277 1 53.41 109 CYS B CA 1
ATOM 1767 C C . CYS B 1 109 ? 13.344 7.258 -5.066 1 53.41 109 CYS B C 1
ATOM 1769 O O . CYS B 1 109 ? 14.125 6.508 -4.484 1 53.41 109 CYS B O 1
ATOM 1771 N N . LEU B 1 110 ? 13.312 7.184 -6.34 1 49.56 110 LEU B N 1
ATOM 1772 C CA . LEU B 1 110 ? 14.133 6.309 -7.168 1 49.56 110 LEU B CA 1
ATOM 1773 C C . LEU B 1 110 ? 15.5 6.934 -7.426 1 49.56 110 LEU B C 1
ATOM 1775 O O . LEU B 1 110 ? 16.453 6.23 -7.777 1 49.56 110 LEU B O 1
ATOM 1779 N N . GLU B 1 111 ? 15.711 8.078 -7.449 1 43.66 111 GLU B N 1
ATOM 1780 C CA . GLU B 1 111 ? 16.984 8.688 -7.824 1 43.66 111 GLU B CA 1
ATOM 1781 C C . GLU B 1 111 ? 17.953 8.695 -6.648 1 43.66 111 GLU B C 1
ATOM 1783 O O . GLU B 1 111 ? 19.109 9.109 -6.797 1 43.66 111 GLU B O 1
ATOM 1788 N N . LYS B 1 112 ? 17.656 8.062 -5.535 1 37 112 LYS B N 1
ATOM 1789 C CA . LYS B 1 112 ? 18.859 8.078 -4.695 1 37 112 LYS B CA 1
ATOM 1790 C C . LYS B 1 112 ? 19.844 7.008 -5.133 1 37 112 LYS B C 1
ATOM 1792 O O . LYS B 1 112 ? 19.469 5.863 -5.379 1 37 112 LYS B O 1
#

Foldseek 3Di:
DDPPPPPPPPCDPVVVVVVLVVQCPDPFWDKKFKAFQVQATPDIPDDRVCNSVVSVVVVVVLVVVLVVVCVVPVVDDDAWDWDDDPFWIWIWGDDDGMIMITIGGNVVVPPD/DPPPVPPPPPCDPVVVVVVLVVQCPDPFFDKKFKAFQVQATPDIPDDRVCNSVVSVVVVVVLVVVLVVVCVVPVVDDDAWDWDDDPFWIWIWGDDDGMIMITIGGNVVVPPD

Organism: Drosophila sechellia (NCBI:txid7238)

Secondary structure (DSSP, 8-state):
------------HHHHHHHHHHHHTSTTEEEEEEE-TTS-EEEESS-HHHHHHHHHHHHHHHHHHHHHHHHH-TT--EEEEEEEESSEEEEEEEETTEEEEEEEEHHHHHT-/------------HHHHHHHHHHHHTSTTEEEEEEE-TTS-EEEESS-HHHHHHHHHHHHHHHHHHHHHHHHH-TT--EEEEEEEESSEEEEEEEETTEEEEEEEEHHHHH--